Protein AF-A0A401Q5T5-F1 (afdb_monomer)

Radius of gyration: 37.51 Å; Cα contacts (8 Å, |Δi|>4): 218; chains: 1; bounding box: 70×113×94 Å

Secondary structure (DSSP, 8-state):
----------------------------HHHHHHHHHHHHHHHHGGGG--PPPPP--SBTTBTT---EEEEEEEEEEE--TTS--EEEEEEEEEEE--EEEPPPPSS--S---EEEEEEEEEEEEEEEEEEE-TT-SS-SEEEEEEEEEEEEEEEETT---HHHHHHHHHHHHTSS----------------------------

Mean predicted aligned error: 19.35 Å

Organism: Scyliorhinus torazame (NCBI:txid75743)

Nearest PDB structures (foldseek):
  5hk5-assembly1_F-2  TM=7.923E-01  e=7.845E-09  Mus musculus
  5hk5-assembly2_E  TM=7.854E-01  e=1.425E-08  Mus musculus
  4jph-assembly2_D  TM=9.148E-01  e=1.931E-07  Mus musculus
  4jph-assembly2_C  TM=9.234E-01  e=2.533E-07  Mus musculus
  5hk5-assembly4_H  TM=7.839E-01  e=3.587E-08  Mus musculus

Foldseek 3Di:
DDDDDDDDDDDDDDDDDDDPPPPPDPDPPVNVVVVVVVVVCVVVVVVPPPDPDPPCQADPVGRPHGKDKWWAWDWDWADDPQWDIDIDIATDIDIDDDWDWDDADPVGPDDTDTFDWDWAQPDKDWDWDKTARCPDPVDRIDIDIDIGRDTIDTDTPPPDPVPVVVVVVVVVVVVPDDDDDDDDDDDDDDDDDDDDDDDDDDDD

Sequence (204 aa):
MGCRGRNSLTQRPLTKRQSSTFLRQPRTMVEQLTMMCWSLLGILLPALVVAAPPPINKLALFPDKSAWCEAKNITQIVGHTGCESKSIQNRACLGQCFSYSVPNTFPQSTESLVHCDSCMPAQSMWEIVMLECPGNEKMPRVDKLVEKIVHCSCQACGKEHRQDSQLFNVIVNEEEASAPELVGSPQIVHHDEQVALKHGREEE

Solvent-accessible surface area (backbone atoms only — not comparable to full-atom values): 13669 Å² total; per-residue (Å²): 135,89,79,82,89,83,87,78,89,80,90,82,78,95,76,78,92,73,89,76,81,74,77,83,71,82,78,52,73,64,59,55,51,51,53,51,50,53,50,52,51,66,63,57,59,68,72,76,68,78,68,76,79,74,82,83,39,52,46,92,92,41,73,91,47,71,43,49,39,39,58,41,82,40,80,44,79,50,74,52,92,71,33,54,64,47,80,44,84,41,38,45,56,49,59,48,45,60,64,53,72,55,84,82,58,86,81,69,87,67,80,83,50,72,49,49,31,36,41,35,74,70,37,71,46,80,43,80,47,78,29,49,10,93,82,31,92,90,53,46,58,50,78,39,82,40,84,35,47,72,38,30,32,63,38,60,62,90,70,71,81,56,76,62,56,54,55,49,58,54,60,66,56,68,79,72,79,76,85,88,84,85,88,82,88,81,86,86,79,87,80,85,87,80,86,82,89,85,79,85,90,88,86,138

pLDDT: mean 70.5, std 24.33, range [27.2, 98.44]

Structure (mmCIF, N/CA/C/O backbone):
data_AF-A0A401Q5T5-F1
#
_entry.id   AF-A0A401Q5T5-F1
#
loop_
_atom_site.group_PDB
_atom_site.id
_atom_site.type_symbol
_atom_site.label_atom_id
_atom_site.label_alt_id
_atom_site.label_comp_id
_atom_site.label_asym_id
_atom_site.label_entity_id
_atom_site.label_seq_id
_atom_site.pdbx_PDB_ins_code
_atom_site.Cartn_x
_atom_site.Cartn_y
_atom_site.Cartn_z
_atom_site.occupancy
_atom_site.B_iso_or_equiv
_atom_site.auth_seq_id
_atom_site.auth_comp_id
_atom_site.auth_asym_id
_atom_site.auth_atom_id
_atom_site.pdbx_PDB_model_num
ATOM 1 N N . MET A 1 1 ? 54.243 43.113 -56.007 1.00 37.50 1 MET A N 1
ATOM 2 C CA . MET A 1 1 ? 54.653 44.486 -56.371 1.00 37.50 1 MET A CA 1
ATOM 3 C C . MET A 1 1 ? 53.409 45.315 -56.643 1.00 37.50 1 MET A C 1
ATOM 5 O O . MET A 1 1 ? 52.686 44.966 -57.557 1.00 37.50 1 MET A O 1
ATOM 9 N N . GLY A 1 2 ? 53.209 46.369 -55.839 1.00 40.12 2 GLY A N 1
ATOM 10 C CA . GLY A 1 2 ? 52.352 47.539 -56.101 1.00 40.12 2 GLY A CA 1
ATOM 11 C C . GLY A 1 2 ? 50.828 47.331 -56.075 1.00 40.12 2 GLY A C 1
ATOM 12 O O . GLY A 1 2 ? 50.334 46.339 -56.575 1.00 40.12 2 GLY A O 1
ATOM 13 N N . CYS A 1 3 ? 49.999 48.237 -55.557 1.00 34.22 3 CYS A N 1
ATOM 14 C CA . CYS A 1 3 ? 50.226 49.523 -54.895 1.00 34.22 3 CYS A CA 1
ATOM 15 C C . CYS A 1 3 ? 48.877 50.034 -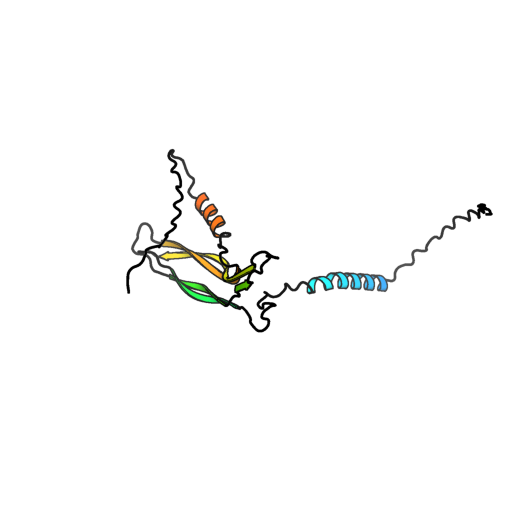54.335 1.00 34.22 3 CYS A C 1
ATOM 17 O O . CYS A 1 3 ? 47.873 49.891 -55.016 1.00 34.22 3 CYS A O 1
ATOM 19 N N . ARG A 1 4 ? 48.928 50.692 -53.159 1.00 38.44 4 ARG A N 1
ATOM 20 C CA . ARG A 1 4 ? 48.107 51.831 -52.648 1.00 38.44 4 ARG A CA 1
ATOM 21 C C . ARG A 1 4 ? 46.570 51.754 -52.804 1.00 38.44 4 ARG A C 1
ATOM 23 O O . ARG A 1 4 ? 46.055 51.683 -53.901 1.00 38.44 4 ARG A O 1
ATOM 30 N N . GLY A 1 5 ? 45.744 51.873 -51.765 1.00 37.84 5 GLY A N 1
ATOM 31 C CA . GLY A 1 5 ? 45.813 52.794 -50.629 1.00 37.84 5 GLY A CA 1
ATOM 32 C C . GLY A 1 5 ? 45.013 54.074 -50.913 1.00 37.84 5 GLY A C 1
ATOM 33 O O . GLY A 1 5 ? 45.462 54.877 -51.725 1.00 37.84 5 GLY A O 1
ATOM 34 N N . ARG A 1 6 ? 43.878 54.283 -50.219 1.00 43.69 6 ARG A N 1
ATOM 35 C CA . ARG A 1 6 ? 43.383 55.596 -49.741 1.00 43.69 6 ARG A CA 1
ATOM 36 C C . ARG A 1 6 ? 42.089 55.457 -48.931 1.00 43.69 6 ARG A C 1
ATOM 38 O O . A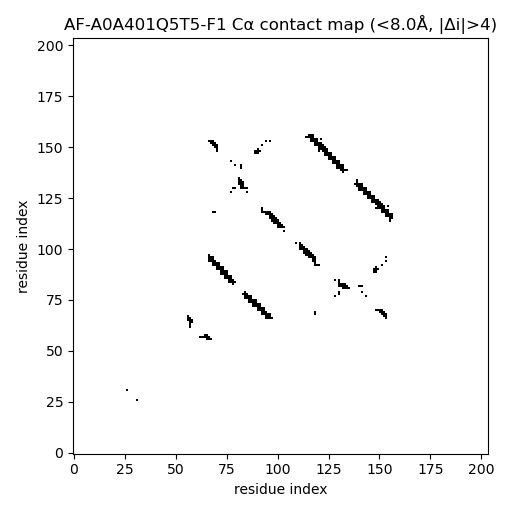RG A 1 6 ? 41.031 55.177 -49.477 1.00 43.69 6 ARG A O 1
ATOM 45 N N . ASN A 1 7 ? 42.203 55.753 -47.638 1.00 40.06 7 ASN A N 1
ATOM 46 C CA . ASN A 1 7 ? 41.111 56.283 -46.828 1.00 40.06 7 ASN A CA 1
ATOM 47 C C . ASN A 1 7 ? 40.905 57.760 -47.186 1.00 40.06 7 ASN A C 1
ATOM 49 O O . ASN A 1 7 ? 41.883 58.497 -47.325 1.00 40.06 7 ASN A O 1
ATOM 53 N N . SER A 1 8 ? 39.654 58.210 -47.263 1.00 39.44 8 SER A N 1
ATOM 54 C CA . SER A 1 8 ? 39.306 59.613 -47.042 1.00 39.44 8 SER A CA 1
ATOM 55 C C . SER A 1 8 ? 37.837 59.745 -46.650 1.00 39.44 8 SER A C 1
ATOM 57 O O . SER A 1 8 ? 36.941 59.268 -47.341 1.00 39.44 8 SER A O 1
ATOM 59 N N . LEU A 1 9 ? 37.657 60.389 -45.498 1.00 46.62 9 LEU A N 1
ATOM 60 C CA . LEU A 1 9 ? 36.431 60.926 -44.928 1.00 46.62 9 LEU A CA 1
ATOM 61 C C . LEU A 1 9 ? 35.529 61.600 -45.969 1.00 46.62 9 LEU A C 1
ATOM 63 O O . LEU A 1 9 ? 35.977 62.413 -46.774 1.00 46.62 9 LEU A O 1
ATOM 67 N N . THR A 1 10 ? 34.222 61.417 -45.817 1.00 40.41 10 THR A N 1
ATOM 68 C CA . THR A 1 10 ? 33.264 62.449 -46.224 1.00 40.41 10 THR A CA 1
ATOM 69 C C . THR A 1 10 ? 32.121 62.503 -45.216 1.00 40.41 10 THR A C 1
ATOM 71 O O . THR A 1 10 ? 31.282 61.611 -45.140 1.00 40.41 10 THR A O 1
ATOM 74 N N . GLN A 1 11 ? 32.136 63.556 -44.399 1.00 46.66 11 GLN A N 1
ATOM 75 C CA . GLN A 1 11 ? 31.044 63.956 -43.514 1.00 46.66 11 GLN A CA 1
ATOM 76 C C . GLN A 1 11 ? 29.805 64.339 -44.329 1.00 46.66 11 GLN A C 1
ATOM 78 O O . GLN A 1 11 ? 29.921 65.003 -45.360 1.00 46.66 11 GLN A O 1
ATOM 83 N N . ARG A 1 12 ? 28.618 64.013 -43.810 1.00 42.47 12 ARG A N 1
ATOM 84 C CA . ARG A 1 12 ? 27.353 64.682 -44.147 1.00 42.47 12 ARG A CA 1
ATOM 85 C C . ARG A 1 12 ? 26.485 64.858 -42.890 1.00 42.47 12 ARG A C 1
ATOM 87 O O . ARG A 1 12 ? 26.712 64.165 -41.902 1.00 42.47 12 ARG A O 1
ATOM 94 N N . PRO A 1 13 ? 25.593 65.862 -42.888 1.00 42.47 13 PRO A N 1
ATOM 95 C CA . PRO A 1 13 ? 25.468 66.805 -41.779 1.00 42.47 13 PRO A CA 1
ATOM 96 C C . PRO A 1 13 ? 24.320 66.501 -40.809 1.00 42.47 13 PRO A C 1
ATOM 98 O O . PRO A 1 13 ? 23.352 65.820 -41.146 1.00 42.47 13 PRO A O 1
ATOM 101 N N . LEU A 1 14 ? 24.412 67.110 -39.619 1.00 50.06 14 LEU A N 1
ATOM 102 C CA . LEU A 1 14 ? 23.307 67.272 -38.675 1.00 50.06 14 LEU A CA 1
ATOM 103 C C . LEU A 1 14 ? 22.095 67.896 -39.379 1.00 50.06 14 LEU A C 1
ATOM 105 O O . LEU A 1 14 ? 22.155 69.037 -39.839 1.00 50.06 14 LEU A O 1
ATOM 109 N N . THR A 1 15 ? 20.969 67.185 -39.381 1.00 43.72 15 THR A N 1
ATOM 110 C CA . THR A 1 15 ? 19.665 67.748 -39.736 1.00 43.72 15 THR A CA 1
ATOM 111 C C . THR A 1 15 ? 18.693 67.616 -38.565 1.00 43.72 15 THR A C 1
ATOM 113 O O . THR A 1 15 ? 18.367 66.536 -38.090 1.00 43.72 15 THR A O 1
ATOM 116 N N . LYS A 1 16 ? 18.330 68.802 -38.064 1.00 41.53 16 LYS A N 1
ATOM 117 C CA . LYS A 1 16 ? 17.125 69.213 -37.332 1.00 41.53 16 LYS A CA 1
ATOM 118 C C . LYS A 1 16 ? 16.303 68.141 -36.599 1.00 41.53 16 LYS A C 1
ATOM 120 O O . LYS A 1 16 ? 15.527 67.392 -37.177 1.00 41.53 16 LYS A O 1
ATOM 125 N N . ARG A 1 17 ? 16.337 68.287 -35.272 1.00 48.81 17 ARG A N 1
ATOM 126 C CA . ARG A 1 17 ? 15.268 68.000 -34.304 1.00 48.81 17 ARG A CA 1
ATOM 127 C C . ARG A 1 17 ? 13.892 68.370 -34.884 1.00 48.81 17 ARG A C 1
ATOM 129 O O . ARG A 1 17 ? 13.582 69.553 -35.012 1.00 48.81 17 ARG A O 1
ATOM 136 N N . GLN A 1 18 ? 13.077 67.371 -35.207 1.00 42.34 18 GLN A N 1
ATOM 137 C CA . GLN A 1 18 ? 11.661 67.550 -35.509 1.00 42.34 18 GLN A CA 1
ATOM 138 C C . GLN A 1 18 ? 1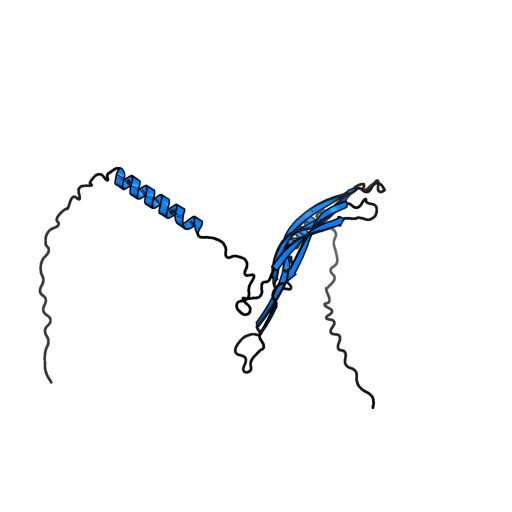0.865 66.881 -34.386 1.00 42.34 18 GLN A C 1
ATOM 140 O O . GLN A 1 18 ? 10.819 65.658 -34.277 1.00 42.34 18 GLN A O 1
ATOM 145 N N . SER A 1 19 ? 10.308 67.706 -33.495 1.00 47.66 19 SER A N 1
ATOM 146 C CA . SER A 1 19 ? 9.307 67.280 -32.517 1.00 47.66 19 SER A CA 1
ATOM 147 C C . SER A 1 19 ? 8.102 66.731 -33.270 1.00 47.66 19 SER A C 1
ATOM 149 O O . SER A 1 19 ? 7.306 67.499 -33.803 1.00 47.66 19 SER A O 1
ATOM 151 N N . SER A 1 20 ? 7.970 65.408 -33.309 1.00 41.38 20 SER A N 1
ATOM 152 C CA . SER A 1 20 ? 6.695 64.764 -33.594 1.00 41.38 20 SER A CA 1
ATOM 153 C C . SER A 1 20 ? 5.944 64.648 -32.273 1.00 41.38 20 SER A C 1
ATOM 155 O O . SER A 1 20 ? 6.172 63.740 -31.473 1.00 41.38 20 SER A O 1
ATOM 157 N N . THR A 1 21 ? 5.092 65.631 -32.000 1.00 46.56 21 THR A N 1
ATOM 158 C CA . THR A 1 21 ? 3.991 65.500 -31.049 1.00 46.56 21 THR A CA 1
ATOM 159 C C . THR A 1 21 ? 3.065 64.411 -31.583 1.00 46.56 21 THR A C 1
ATOM 161 O O . THR A 1 21 ? 2.186 64.661 -32.402 1.00 46.56 21 THR A O 1
ATOM 164 N N . PHE A 1 22 ? 3.310 63.176 -31.147 1.00 48.03 22 PHE A N 1
ATOM 165 C CA . PHE A 1 22 ? 2.453 62.033 -31.423 1.00 48.03 22 PHE A CA 1
ATOM 166 C C . PHE A 1 22 ? 1.110 62.285 -30.727 1.00 48.03 22 PHE A C 1
ATOM 168 O O . PHE A 1 22 ? 0.998 62.187 -29.503 1.00 48.03 22 PHE A O 1
ATOM 175 N N . LEU A 1 23 ? 0.109 62.699 -31.504 1.00 46.56 23 LEU A N 1
ATOM 176 C CA . LEU A 1 23 ? -1.265 62.840 -31.042 1.00 46.56 23 LEU A CA 1
ATOM 177 C C . LEU A 1 23 ? -1.708 61.493 -30.463 1.00 46.56 23 LEU A C 1
ATOM 179 O O . LEU A 1 23 ? -1.780 60.484 -31.162 1.00 46.56 23 LEU A O 1
ATOM 183 N N . ARG A 1 24 ? -1.966 61.475 -29.155 1.00 50.19 24 ARG A N 1
ATOM 184 C CA . ARG A 1 24 ? -2.477 60.314 -28.431 1.00 50.19 24 ARG A CA 1
ATOM 185 C C . ARG A 1 24 ? -3.926 60.098 -28.864 1.00 50.19 24 ARG A C 1
ATOM 187 O O . ARG A 1 24 ? -4.843 60.695 -28.311 1.00 50.19 24 ARG A O 1
ATOM 194 N N . GLN A 1 25 ? -4.110 59.296 -29.904 1.00 55.53 25 GLN A N 1
ATOM 195 C CA . GLN A 1 25 ? -5.421 58.913 -30.413 1.00 55.53 25 GLN A CA 1
ATOM 196 C C . GLN A 1 25 ? -6.172 58.118 -29.324 1.00 55.53 25 GLN A C 1
ATOM 198 O O . GLN A 1 25 ? -5.565 57.243 -28.693 1.00 55.53 25 GLN A O 1
ATOM 203 N N . PRO A 1 26 ? -7.452 58.422 -29.031 1.00 50.16 26 PRO A N 1
ATOM 204 C CA . PRO A 1 26 ? -8.204 57.691 -28.021 1.00 50.16 26 PRO A CA 1
ATOM 205 C C . PRO A 1 26 ? -8.437 56.266 -28.527 1.00 50.16 26 PRO A C 1
ATOM 207 O O . PRO A 1 26 ? -9.126 56.064 -29.525 1.00 50.16 26 PRO A O 1
ATOM 210 N N . ARG A 1 27 ? -7.833 55.276 -27.856 1.00 57.66 27 ARG A N 1
ATOM 211 C CA . ARG A 1 27 ? -8.116 53.855 -28.107 1.00 57.66 27 ARG A CA 1
ATOM 212 C C . ARG A 1 27 ? -9.622 53.646 -28.000 1.00 57.66 27 ARG A C 1
ATOM 214 O O . ARG A 1 27 ? -10.218 53.996 -26.981 1.00 57.66 27 ARG A O 1
ATOM 221 N N . THR A 1 28 ? -10.233 53.112 -29.052 1.00 64.19 28 THR A N 1
ATOM 222 C CA . THR A 1 28 ? -11.671 52.830 -29.046 1.00 64.19 28 THR A CA 1
ATOM 223 C C . THR A 1 28 ? -11.965 51.762 -27.988 1.00 64.19 28 THR A C 1
ATOM 225 O O . THR A 1 28 ? -11.154 50.868 -27.742 1.00 64.19 28 THR A O 1
ATOM 228 N N . MET A 1 29 ? -13.120 51.853 -27.324 1.00 60.47 29 MET A N 1
ATOM 229 C CA . MET A 1 29 ? -13.523 50.919 -26.259 1.00 60.47 29 MET A CA 1
ATOM 230 C C . MET A 1 29 ? -13.514 49.448 -26.728 1.00 60.47 29 MET A C 1
ATOM 232 O O . MET A 1 29 ? -13.275 48.544 -25.932 1.00 60.47 29 MET A O 1
ATOM 236 N N . VAL A 1 30 ? -13.696 49.224 -28.034 1.00 64.44 30 VAL A N 1
ATOM 237 C CA . VAL A 1 30 ? -13.625 47.913 -28.692 1.00 64.44 30 VAL A CA 1
ATOM 238 C C . VAL A 1 30 ? -12.204 47.342 -28.665 1.00 64.44 30 VAL A C 1
ATOM 240 O O . VAL A 1 30 ? -12.036 46.185 -28.291 1.00 64.44 30 VAL A O 1
ATOM 243 N N . GLU A 1 31 ? -11.175 48.144 -28.964 1.00 63.47 31 GLU A N 1
ATOM 244 C CA . GLU A 1 31 ? -9.775 47.691 -28.910 1.00 63.47 31 GLU A CA 1
ATOM 245 C C . GLU A 1 31 ? -9.357 47.303 -27.485 1.00 63.47 31 GLU A C 1
ATOM 247 O O . GLU A 1 31 ? -8.708 46.276 -27.280 1.00 63.47 31 GLU A O 1
ATOM 252 N N . GLN A 1 32 ? -9.790 48.072 -26.481 1.00 60.78 32 GLN A N 1
ATOM 253 C CA . GLN A 1 32 ? -9.547 47.765 -25.066 1.00 60.78 32 GLN A CA 1
ATOM 254 C C . GLN A 1 32 ? -10.201 46.437 -24.656 1.00 60.78 32 GLN A C 1
ATOM 256 O O . GLN A 1 32 ? -9.552 45.602 -24.026 1.00 60.78 32 GLN A O 1
ATOM 261 N N . LEU A 1 33 ? -11.452 46.204 -25.068 1.00 64.38 33 LEU A N 1
ATOM 262 C CA . LEU A 1 33 ? -12.173 44.968 -24.762 1.00 64.38 33 LEU A CA 1
ATOM 263 C C . LEU A 1 33 ? -11.537 43.754 -25.457 1.00 64.38 33 LEU A C 1
ATOM 265 O O . LEU A 1 33 ? -11.399 42.699 -24.840 1.00 64.38 33 LEU A O 1
ATOM 269 N N . THR A 1 34 ? -11.074 43.908 -26.704 1.00 68.62 34 THR A N 1
ATOM 270 C CA . THR A 1 34 ? -10.343 42.847 -27.415 1.00 68.62 34 THR A CA 1
ATOM 271 C C . THR A 1 34 ? -8.998 42.537 -26.764 1.00 68.62 34 THR A C 1
ATOM 273 O O . THR A 1 34 ? -8.679 41.367 -26.571 1.00 68.62 34 THR A O 1
ATOM 276 N N . MET A 1 35 ? -8.242 43.551 -26.330 1.00 65.19 35 MET A N 1
ATOM 277 C CA . MET A 1 35 ? -6.968 43.350 -25.633 1.00 65.19 35 MET A CA 1
ATOM 278 C C . MET A 1 35 ? -7.165 42.685 -24.264 1.00 65.19 35 MET A C 1
ATOM 280 O O . MET A 1 35 ? -6.404 41.785 -23.907 1.00 65.19 35 MET A O 1
ATOM 284 N N . MET A 1 36 ? -8.205 43.067 -23.514 1.00 67.19 36 MET A N 1
ATOM 285 C CA . MET A 1 36 ? -8.555 42.417 -22.245 1.00 67.19 36 MET A CA 1
ATOM 286 C C . MET A 1 36 ? -8.991 40.963 -22.447 1.00 67.19 36 MET A C 1
ATOM 288 O O . MET A 1 36 ? -8.561 40.092 -21.698 1.00 67.19 36 MET A O 1
ATOM 292 N N . CYS A 1 37 ? -9.790 40.678 -23.478 1.00 67.94 37 CYS A N 1
ATOM 293 C CA . CYS A 1 37 ? -10.253 39.325 -23.776 1.00 67.94 37 CYS A CA 1
ATOM 294 C C . CYS A 1 37 ? -9.097 38.410 -24.216 1.00 67.94 37 CYS A C 1
ATOM 296 O O . CYS A 1 37 ? -9.006 37.287 -23.737 1.00 67.94 37 CYS A O 1
ATOM 298 N N . TRP A 1 38 ? -8.155 38.907 -25.028 1.00 68.19 38 TRP A N 1
ATOM 299 C CA . TRP A 1 38 ? -6.943 38.168 -25.415 1.00 68.19 38 TRP A CA 1
ATOM 300 C C . TRP A 1 38 ? -5.994 37.929 -24.237 1.00 68.19 38 TRP A C 1
ATOM 302 O O . TRP A 1 38 ? -5.378 36.870 -24.149 1.00 68.19 38 TRP A O 1
ATOM 312 N N . SER A 1 39 ? -5.915 38.879 -23.303 1.00 67.00 39 SER A N 1
ATOM 313 C CA . SER A 1 39 ? -5.135 38.719 -22.070 1.00 67.00 39 SER A CA 1
ATOM 314 C C . SER A 1 39 ? -5.769 37.678 -21.141 1.00 67.00 39 SER A C 1
ATOM 316 O O . SER A 1 39 ? -5.073 36.816 -20.617 1.00 67.00 39 SER A O 1
ATOM 318 N N . LEU A 1 40 ? -7.098 37.702 -20.984 1.00 62.97 40 LEU A N 1
ATOM 319 C CA . LEU A 1 40 ? -7.837 36.710 -20.198 1.00 62.97 40 LEU A CA 1
ATOM 320 C C . LEU A 1 40 ? -7.755 35.312 -20.829 1.00 62.97 40 LEU A C 1
ATOM 322 O O . LEU A 1 40 ? -7.497 34.351 -20.112 1.00 62.97 40 LEU A O 1
ATOM 326 N N . LEU A 1 41 ? -7.885 35.190 -22.157 1.00 62.25 41 LEU A N 1
ATOM 327 C CA . LEU A 1 41 ? -7.723 33.915 -22.868 1.00 62.25 41 LEU A CA 1
ATOM 328 C C . LEU A 1 41 ? -6.283 33.389 -22.775 1.00 62.25 41 LEU A C 1
ATOM 330 O O . LEU A 1 41 ? -6.087 32.196 -22.568 1.00 62.25 41 LEU A O 1
ATOM 334 N N . GLY A 1 42 ? -5.283 34.271 -22.883 1.00 63.50 42 GLY A N 1
ATOM 335 C CA . GLY A 1 42 ? -3.860 33.927 -22.789 1.00 63.50 42 GLY A CA 1
ATOM 336 C C . GLY A 1 42 ? -3.400 33.507 -21.390 1.00 63.50 42 GLY A C 1
ATOM 337 O O . GLY A 1 42 ? -2.409 32.790 -21.275 1.00 63.50 42 GLY A O 1
ATOM 338 N N . ILE A 1 43 ? -4.126 33.903 -20.338 1.00 61.72 43 ILE A N 1
ATOM 339 C CA . ILE A 1 43 ? -3.860 33.510 -18.944 1.00 61.72 43 ILE A CA 1
ATOM 340 C C . ILE A 1 43 ? -4.693 32.281 -18.530 1.00 61.72 43 ILE A C 1
ATOM 342 O O . ILE A 1 43 ? -4.224 31.490 -17.714 1.00 61.72 43 ILE A O 1
ATOM 346 N N . LEU A 1 44 ? -5.887 32.062 -19.104 1.00 58.50 44 LEU A N 1
ATOM 347 C CA . LEU A 1 44 ? -6.712 30.879 -18.800 1.00 58.50 44 LEU A CA 1
ATOM 348 C C . LEU A 1 44 ? -6.281 29.611 -19.562 1.00 58.50 44 LEU A C 1
ATOM 350 O O . LEU A 1 44 ? -6.418 28.512 -19.027 1.00 58.50 44 LEU A O 1
ATOM 354 N N . LEU A 1 45 ? -5.763 29.735 -20.792 1.00 59.03 45 LEU A N 1
ATOM 355 C CA . LEU A 1 45 ? -5.360 28.580 -21.613 1.00 59.03 45 LEU A CA 1
ATOM 356 C C . LEU A 1 45 ? -4.201 27.735 -21.040 1.00 59.03 45 LEU A C 1
ATOM 358 O O . LEU A 1 45 ? -4.274 26.510 -21.150 1.00 59.03 45 LEU A O 1
ATOM 362 N N . PRO A 1 46 ? -3.135 28.306 -20.439 1.00 59.22 46 PRO A N 1
ATOM 363 C CA . PRO A 1 46 ? -1.979 27.516 -20.009 1.00 59.22 46 PRO A CA 1
ATOM 364 C C . PRO A 1 46 ? -2.265 26.598 -18.813 1.00 59.22 46 PRO A C 1
ATOM 366 O O . PRO A 1 46 ? -1.554 25.617 -18.616 1.00 59.22 46 PRO A O 1
ATOM 369 N N . ALA A 1 47 ? -3.299 26.889 -18.016 1.00 58.25 47 ALA A N 1
ATOM 370 C CA . ALA A 1 47 ? -3.602 26.138 -16.796 1.00 58.25 47 ALA A CA 1
ATOM 371 C C . ALA A 1 47 ? -4.242 24.761 -17.060 1.00 58.25 47 ALA A C 1
ATOM 373 O O . ALA A 1 47 ? -4.198 23.890 -16.196 1.00 58.25 47 ALA A O 1
ATOM 374 N N . LEU A 1 48 ? -4.807 24.536 -18.251 1.00 58.47 48 LEU A N 1
ATOM 375 C CA . LEU A 1 48 ? -5.493 23.285 -18.602 1.00 58.47 48 LEU A CA 1
ATOM 376 C C . LEU A 1 48 ? -4.561 22.176 -19.119 1.00 58.47 48 LEU A C 1
ATOM 378 O O . LEU A 1 48 ? -5.012 21.046 -19.286 1.00 58.47 48 LEU A O 1
ATOM 382 N N . VAL A 1 49 ? -3.281 22.467 -19.377 1.00 61.81 49 VAL A N 1
ATOM 383 C CA . VAL A 1 49 ? -2.383 21.535 -20.095 1.00 61.81 49 VAL A CA 1
ATOM 384 C C . VAL A 1 49 ? -1.430 20.766 -19.168 1.00 61.81 49 VAL A C 1
ATOM 386 O O . VAL A 1 49 ? -0.765 19.833 -19.609 1.00 61.81 49 VAL A O 1
ATOM 389 N N . VAL A 1 50 ? -1.389 21.061 -17.865 1.00 63.81 50 VAL A N 1
ATOM 390 C CA . VAL A 1 50 ? -0.569 20.285 -16.913 1.00 63.81 50 VAL A CA 1
ATOM 391 C C . VAL A 1 50 ? -1.361 19.073 -16.412 1.00 63.81 50 VAL A C 1
ATOM 393 O O . VAL A 1 50 ? -1.743 18.982 -15.249 1.00 63.81 50 VAL A O 1
ATOM 396 N N . ALA A 1 51 ? -1.638 18.127 -17.310 1.00 62.34 51 ALA A N 1
ATOM 397 C CA . ALA A 1 51 ? -2.020 16.780 -16.907 1.00 62.34 51 ALA A CA 1
ATOM 398 C C . ALA A 1 51 ? -0.744 16.046 -16.473 1.00 62.34 51 ALA A C 1
ATOM 400 O O . ALA A 1 51 ? 0.182 15.884 -17.270 1.00 62.34 51 ALA A O 1
ATOM 401 N N . ALA A 1 52 ? -0.665 15.643 -15.202 1.00 61.56 52 ALA A N 1
ATOM 402 C CA . ALA A 1 52 ? 0.438 14.823 -14.713 1.00 61.56 52 ALA A CA 1
ATOM 403 C C . ALA A 1 52 ? 0.562 13.552 -15.581 1.00 61.56 52 ALA A C 1
ATOM 405 O O . ALA A 1 52 ? -0.467 12.966 -15.937 1.00 61.56 52 ALA A O 1
ATOM 406 N N . PRO A 1 53 ? 1.784 13.126 -15.953 1.00 58.97 53 PRO A N 1
ATOM 407 C CA . PRO A 1 53 ? 1.960 11.931 -16.764 1.00 58.97 53 PRO A CA 1
ATOM 408 C C . PRO A 1 53 ? 1.347 10.724 -16.035 1.00 58.97 53 PRO A C 1
ATOM 410 O O . PRO A 1 53 ? 1.559 10.574 -14.828 1.00 58.97 53 PRO A O 1
ATOM 413 N N . PRO A 1 54 ? 0.571 9.873 -16.732 1.00 59.16 54 PRO A N 1
ATOM 414 C CA . PRO A 1 54 ? 0.000 8.682 -16.123 1.00 59.16 54 PRO A CA 1
ATOM 415 C C . PRO A 1 54 ? 1.125 7.783 -15.585 1.00 59.16 54 PRO A C 1
ATOM 417 O O . PRO A 1 54 ? 2.213 7.757 -16.171 1.00 59.16 54 PRO A O 1
ATOM 420 N N . PRO A 1 55 ? 0.888 7.036 -14.492 1.00 58.91 55 PRO A N 1
ATOM 421 C CA . PRO A 1 55 ? 1.882 6.115 -13.951 1.00 58.91 55 PRO A CA 1
ATOM 422 C C . PRO A 1 55 ? 2.364 5.163 -15.055 1.00 58.91 55 PRO A C 1
ATOM 424 O O . PRO A 1 55 ? 1.557 4.574 -15.781 1.00 58.91 55 PRO A O 1
ATOM 427 N N . ILE A 1 56 ? 3.688 5.067 -15.225 1.00 63.69 56 ILE A N 1
ATOM 428 C CA . ILE A 1 56 ? 4.321 4.267 -16.281 1.00 63.69 56 ILE A CA 1
ATOM 429 C C . ILE A 1 56 ? 4.104 2.788 -15.960 1.00 63.69 56 ILE A C 1
ATOM 431 O O . ILE A 1 56 ? 4.895 2.144 -15.284 1.00 63.69 56 ILE A O 1
ATOM 435 N N . ASN A 1 57 ? 3.007 2.244 -16.474 1.00 68.62 57 ASN A N 1
ATOM 436 C CA . ASN A 1 57 ? 2.640 0.842 -16.302 1.00 68.62 57 ASN A CA 1
ATOM 437 C C . ASN A 1 57 ? 3.203 -0.049 -17.418 1.00 68.62 57 ASN A C 1
ATOM 439 O O . ASN A 1 57 ? 2.797 -1.200 -17.525 1.00 68.62 57 ASN A O 1
ATOM 443 N N . LYS A 1 58 ? 4.098 0.459 -18.275 1.00 76.75 58 LYS A N 1
ATOM 444 C CA . LYS A 1 58 ? 4.673 -0.266 -19.418 1.00 76.75 58 LYS A CA 1
ATOM 445 C C . LYS A 1 58 ? 6.168 -0.002 -19.535 1.00 76.75 58 LYS A C 1
ATOM 447 O O . LYS A 1 58 ? 6.598 1.144 -19.444 1.00 76.75 58 LYS A O 1
ATOM 452 N N . LEU A 1 59 ? 6.947 -1.046 -19.799 1.00 77.38 59 LEU A N 1
ATOM 453 C CA . LEU A 1 59 ? 8.375 -0.914 -20.091 1.00 77.38 59 LEU A CA 1
ATOM 454 C C . LEU A 1 59 ? 8.591 -0.642 -21.575 1.00 77.38 59 LEU A C 1
ATOM 456 O O . LEU A 1 59 ? 7.962 -1.273 -22.420 1.00 77.38 59 LEU A O 1
ATOM 460 N N . ALA A 1 60 ? 9.560 0.219 -21.890 1.00 75.81 60 ALA A N 1
ATOM 461 C CA . ALA A 1 60 ? 10.003 0.436 -23.267 1.00 75.81 60 ALA A CA 1
ATOM 462 C C . ALA A 1 60 ? 10.504 -0.863 -23.925 1.00 75.81 60 ALA A C 1
ATOM 464 O O . ALA A 1 60 ? 10.286 -1.069 -25.115 1.00 75.81 60 ALA A O 1
ATOM 465 N N . LEU A 1 61 ? 11.123 -1.759 -23.142 1.00 76.25 61 LEU A N 1
ATOM 466 C CA . LEU A 1 61 ? 11.578 -3.068 -23.622 1.00 76.25 61 LEU A CA 1
ATOM 467 C C . LEU A 1 61 ? 10.426 -4.055 -23.874 1.00 76.25 61 LEU A C 1
ATOM 469 O O . LEU A 1 61 ? 10.585 -4.975 -24.668 1.00 76.25 61 LEU A O 1
ATOM 473 N N . PHE A 1 62 ? 9.277 -3.877 -23.215 1.00 75.81 62 PHE A N 1
ATOM 474 C CA . PHE A 1 62 ? 8.134 -4.788 -23.306 1.00 75.81 62 PHE A CA 1
ATOM 475 C C . PHE A 1 62 ? 6.814 -4.001 -23.328 1.00 75.81 62 PHE A C 1
ATOM 477 O O . PHE A 1 62 ? 6.072 -4.010 -22.342 1.00 75.81 62 PHE A O 1
ATOM 484 N N . PRO A 1 63 ? 6.492 -3.324 -24.445 1.00 79.44 63 PRO A N 1
ATOM 485 C CA . PRO A 1 63 ? 5.308 -2.461 -24.548 1.00 79.44 63 PRO A CA 1
ATOM 486 C C . PRO A 1 63 ? 3.973 -3.229 -24.476 1.00 79.44 63 PRO A C 1
ATOM 488 O 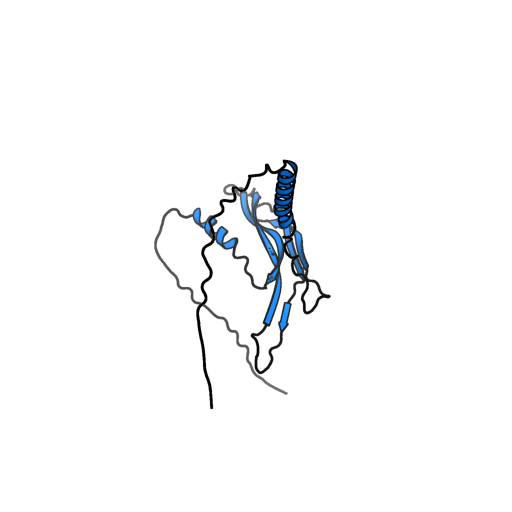O . PRO A 1 63 ? 2.922 -2.641 -24.180 1.00 79.44 63 PRO A O 1
ATOM 491 N N . ASP A 1 64 ? 4.019 -4.541 -24.719 1.00 80.94 64 ASP A N 1
ATOM 492 C CA . ASP A 1 64 ? 2.865 -5.448 -24.704 1.00 80.94 64 ASP A CA 1
ATOM 493 C C . ASP A 1 64 ? 2.539 -5.985 -23.308 1.00 80.94 64 ASP A C 1
ATOM 495 O O . ASP A 1 64 ? 1.489 -6.593 -23.098 1.00 80.94 64 ASP A O 1
ATOM 499 N N . LYS A 1 65 ? 3.441 -5.789 -22.342 1.00 83.00 65 LYS A N 1
ATOM 500 C CA . LYS A 1 65 ? 3.227 -6.180 -20.951 1.00 83.00 65 LYS A CA 1
ATOM 501 C C . LYS A 1 65 ? 2.910 -4.940 -20.134 1.00 83.00 65 LYS A C 1
ATOM 503 O O . LYS A 1 65 ? 3.507 -3.884 -20.334 1.00 83.00 65 LYS A O 1
ATOM 508 N N . SER A 1 66 ? 1.965 -5.076 -19.211 1.00 89.12 66 SER A N 1
ATOM 509 C CA . SER A 1 66 ? 1.600 -4.010 -18.286 1.00 89.12 66 SER A CA 1
ATOM 510 C C . SER A 1 66 ? 1.725 -4.465 -16.843 1.00 89.12 66 SER A C 1
ATOM 512 O O . SER A 1 66 ? 1.231 -5.538 -16.495 1.00 89.12 66 SER A O 1
ATOM 514 N N . ALA A 1 67 ? 2.332 -3.623 -16.014 1.00 93.12 67 ALA A N 1
ATOM 515 C CA . ALA A 1 67 ? 2.280 -3.759 -14.569 1.00 93.12 67 ALA A CA 1
ATOM 516 C C . ALA A 1 67 ? 0.961 -3.204 -14.032 1.00 93.12 67 ALA A C 1
ATOM 518 O O . ALA A 1 67 ? 0.362 -2.294 -14.611 1.00 93.12 67 ALA A O 1
ATOM 519 N N . TRP A 1 68 ? 0.523 -3.748 -12.906 1.00 94.62 68 TRP A N 1
ATOM 520 C CA . TRP A 1 68 ? -0.627 -3.247 -12.166 1.00 94.62 68 TRP A CA 1
ATOM 521 C C . TRP A 1 68 ? -0.401 -3.456 -10.671 1.00 94.62 68 TRP A C 1
ATOM 523 O O . TRP A 1 68 ? 0.261 -4.405 -10.255 1.00 94.62 68 TRP A O 1
ATOM 533 N N . CYS A 1 69 ? -0.942 -2.560 -9.854 1.00 97.44 69 CYS A N 1
ATOM 534 C CA . CYS A 1 69 ? -0.875 -2.646 -8.402 1.00 97.44 69 CYS A CA 1
ATOM 535 C C . CYS A 1 69 ? -2.099 -1.951 -7.816 1.00 97.44 69 CYS A C 1
ATOM 537 O O . CYS A 1 69 ? -2.374 -0.796 -8.136 1.00 97.44 69 CYS A O 1
ATOM 539 N N . GLU A 1 70 ? -2.850 -2.669 -6.990 1.00 97.44 70 GLU A N 1
ATOM 540 C CA . GLU A 1 70 ? -4.141 -2.231 -6.477 1.00 97.44 70 GLU A CA 1
ATOM 541 C C . GLU A 1 70 ? -4.245 -2.448 -4.970 1.00 97.44 70 GLU A C 1
ATOM 543 O O . GLU A 1 70 ? -3.749 -3.432 -4.419 1.00 97.44 70 GLU A O 1
ATOM 548 N N . ALA A 1 71 ? -4.956 -1.536 -4.310 1.00 98.12 71 ALA A N 1
ATOM 549 C CA . ALA A 1 71 ? -5.347 -1.684 -2.918 1.00 98.12 71 ALA A CA 1
ATOM 550 C C . ALA A 1 71 ? -6.669 -2.465 -2.849 1.00 98.12 71 ALA A C 1
ATOM 552 O O . ALA A 1 71 ? -7.714 -1.982 -3.287 1.00 98.12 71 ALA A O 1
ATOM 553 N N . LYS A 1 72 ? -6.626 -3.686 -2.319 1.00 98.44 72 LYS A N 1
ATOM 554 C CA . LYS A 1 72 ? -7.786 -4.572 -2.181 1.00 98.44 72 LYS A CA 1
ATOM 555 C C . LYS A 1 72 ? -8.356 -4.485 -0.779 1.00 98.44 72 LYS A C 1
ATOM 557 O O . LYS A 1 72 ? -7.611 -4.611 0.185 1.00 98.44 72 LYS A O 1
ATOM 562 N N . ASN A 1 73 ? -9.667 -4.299 -0.664 1.00 98.31 73 ASN A N 1
ATOM 563 C CA . ASN A 1 73 ? -10.330 -4.247 0.636 1.00 98.31 73 ASN A CA 1
ATOM 564 C C . ASN A 1 73 ? -10.227 -5.599 1.352 1.00 98.31 73 ASN A C 1
ATOM 566 O O . ASN A 1 73 ? -10.472 -6.647 0.753 1.00 98.31 73 ASN A O 1
ATOM 570 N N . ILE A 1 74 ? -9.902 -5.548 2.638 1.00 98.25 74 ILE A N 1
ATOM 571 C CA . ILE A 1 74 ? -9.852 -6.695 3.538 1.00 98.25 74 ILE A CA 1
ATOM 572 C C . ILE A 1 74 ? -10.580 -6.369 4.835 1.00 98.25 74 ILE A C 1
ATOM 574 O O . ILE A 1 74 ? -10.713 -5.212 5.230 1.00 98.25 74 ILE A O 1
ATOM 578 N N . THR A 1 75 ? -11.008 -7.416 5.526 1.00 98.25 75 THR A N 1
ATOM 579 C CA . THR A 1 75 ? -11.497 -7.309 6.896 1.00 98.25 75 THR A CA 1
ATOM 580 C C . THR A 1 75 ? -10.408 -7.817 7.835 1.00 98.25 75 THR A C 1
ATOM 582 O O . THR A 1 75 ? -10.010 -8.976 7.749 1.00 98.25 75 THR A O 1
ATOM 585 N N . GLN A 1 76 ? -9.893 -6.939 8.691 1.00 97.94 76 GLN A N 1
ATOM 586 C CA . GLN A 1 76 ? -8.837 -7.240 9.654 1.00 97.94 76 GLN A CA 1
ATOM 587 C C . GLN A 1 76 ? -9.439 -7.350 11.054 1.00 97.94 76 GLN A C 1
ATOM 589 O O . GLN A 1 76 ? -10.206 -6.486 11.474 1.00 97.94 76 GLN A O 1
ATOM 594 N N . ILE A 1 77 ? -9.062 -8.390 11.796 1.00 98.06 77 ILE A N 1
ATOM 595 C CA . ILE A 1 77 ? -9.460 -8.559 13.195 1.00 98.06 77 ILE A CA 1
ATOM 596 C C . ILE A 1 77 ? -8.373 -7.956 14.086 1.00 98.06 77 ILE A C 1
ATOM 598 O O . ILE A 1 77 ? -7.211 -8.354 14.026 1.00 98.06 77 ILE A O 1
ATOM 602 N N . VAL A 1 78 ? -8.761 -6.996 14.919 1.00 98.19 78 VAL A N 1
ATOM 603 C CA . VAL A 1 78 ? -7.909 -6.334 15.906 1.00 98.19 78 VAL A CA 1
ATOM 604 C C . VAL A 1 78 ? -8.284 -6.879 17.277 1.00 98.19 78 VAL A C 1
ATOM 606 O O . VAL A 1 78 ? -9.400 -6.671 17.747 1.00 98.19 78 VAL A O 1
ATOM 609 N N . GLY A 1 79 ? -7.361 -7.600 17.909 1.00 96.88 79 GLY A N 1
ATOM 610 C CA . GLY A 1 79 ? -7.584 -8.227 19.212 1.00 96.88 79 GLY A CA 1
ATOM 611 C C . GLY A 1 79 ? -6.520 -7.852 20.234 1.00 96.88 79 GLY A C 1
ATOM 612 O O . GLY A 1 79 ? -5.385 -7.536 19.873 1.00 96.88 79 GLY A O 1
ATOM 613 N N . HIS A 1 80 ? -6.879 -7.908 21.511 1.00 96.81 80 HIS A N 1
ATOM 614 C CA . HIS A 1 80 ? -5.969 -7.816 22.650 1.00 96.81 80 HIS A CA 1
ATOM 615 C C . HIS A 1 80 ? -6.405 -8.844 23.698 1.00 96.81 80 HIS A C 1
ATOM 617 O O . HIS A 1 80 ? -7.594 -9.116 23.852 1.00 96.81 80 HIS A O 1
ATOM 623 N N . THR A 1 81 ? -5.449 -9.450 24.394 1.00 95.38 81 THR A N 1
ATOM 624 C CA . THR A 1 81 ? -5.725 -10.442 25.441 1.00 95.38 81 THR A CA 1
ATOM 625 C C . THR A 1 81 ? -6.605 -9.854 26.540 1.00 95.38 81 THR A C 1
ATOM 627 O O . THR A 1 81 ? -6.280 -8.811 27.094 1.00 95.38 81 THR A O 1
ATOM 630 N N . GLY A 1 82 ? -7.709 -10.531 26.868 1.00 94.81 82 GLY A N 1
ATOM 631 C CA . GLY A 1 82 ? -8.669 -10.057 27.874 1.00 94.81 82 GLY A CA 1
ATOM 632 C C . GLY A 1 82 ? -9.650 -8.987 27.379 1.00 94.81 82 GLY A C 1
ATOM 633 O O . GLY A 1 82 ? -10.436 -8.483 28.180 1.00 94.81 82 GLY A O 1
ATOM 634 N N . CYS A 1 83 ? -9.633 -8.667 26.081 1.00 97.38 83 CYS A N 1
ATOM 635 C CA . CYS A 1 83 ? -10.537 -7.710 25.452 1.00 97.38 83 CYS A CA 1
ATOM 636 C C . CYS A 1 83 ? -11.326 -8.348 24.301 1.00 97.38 83 CYS A C 1
ATOM 638 O O . CYS A 1 83 ? -10.883 -9.309 23.666 1.00 97.38 83 CYS A O 1
ATOM 640 N N . GLU A 1 84 ? -12.492 -7.788 24.006 1.00 97.88 84 GLU A N 1
ATOM 641 C CA . GLU A 1 84 ? -13.301 -8.146 22.850 1.00 97.88 84 GLU A CA 1
ATOM 642 C C . GLU A 1 84 ? -12.624 -7.661 21.566 1.00 97.88 84 GLU A C 1
ATOM 644 O O . GLU A 1 84 ? -12.244 -6.496 21.430 1.00 97.88 84 GLU A O 1
ATOM 649 N N . SER A 1 85 ? -12.450 -8.572 20.608 1.00 97.81 85 SER A N 1
ATOM 650 C CA . SER A 1 85 ? -11.823 -8.241 19.328 1.00 97.81 85 SER A CA 1
ATOM 651 C C . SER A 1 85 ? -12.793 -7.484 18.422 1.00 97.81 85 SER A C 1
ATOM 653 O O . SER A 1 85 ? -13.975 -7.819 18.352 1.00 97.81 85 SER A O 1
ATOM 655 N N . LYS A 1 86 ? -12.286 -6.501 17.672 1.00 98.25 86 LYS A N 1
ATOM 656 C CA . LYS A 1 86 ? -13.066 -5.731 16.694 1.00 98.25 86 LYS A CA 1
ATOM 657 C C . LYS A 1 86 ? -12.626 -6.042 15.271 1.00 98.25 86 LYS A C 1
ATOM 659 O O . LYS A 1 86 ? -11.443 -6.189 14.982 1.00 98.25 86 LYS A O 1
ATOM 664 N N . SER A 1 87 ? -13.599 -6.125 14.373 1.00 98.25 87 SER A N 1
ATOM 665 C CA . SER A 1 87 ? -13.383 -6.315 12.942 1.00 98.25 87 SER A CA 1
ATOM 666 C C . SER A 1 87 ? -13.408 -4.960 12.237 1.00 98.25 87 SER A C 1
ATOM 668 O O . SER A 1 87 ? -14.422 -4.267 12.291 1.00 98.25 87 SER A O 1
ATOM 670 N N . ILE A 1 88 ? -12.321 -4.588 11.563 1.00 97.81 88 ILE A N 1
ATOM 671 C CA . ILE A 1 88 ? -12.180 -3.304 10.862 1.00 97.81 88 ILE A CA 1
ATOM 672 C C . ILE A 1 88 ? -11.982 -3.511 9.355 1.00 97.81 88 ILE A C 1
ATOM 674 O O . ILE A 1 88 ? -11.436 -4.524 8.918 1.00 97.81 88 ILE A O 1
ATOM 678 N N . GLN A 1 89 ? -12.393 -2.533 8.546 1.00 98.38 89 GLN A N 1
ATOM 679 C CA . GLN A 1 89 ? -12.114 -2.521 7.105 1.00 98.38 89 GLN A CA 1
ATOM 680 C C . GLN A 1 89 ? -10.729 -1.937 6.852 1.00 98.38 89 GLN A C 1
ATOM 682 O O . GLN A 1 89 ? -10.489 -0.792 7.215 1.00 98.38 89 GLN A O 1
ATOM 687 N N . ASN A 1 90 ? -9.833 -2.680 6.214 1.00 98.00 90 ASN A N 1
ATOM 688 C CA . ASN A 1 90 ? -8.510 -2.208 5.804 1.00 98.00 90 ASN A CA 1
ATOM 689 C C . ASN A 1 90 ? -8.275 -2.536 4.322 1.00 98.00 90 ASN A C 1
ATOM 691 O O . ASN A 1 90 ? -9.181 -3.006 3.630 1.00 98.00 90 ASN A O 1
ATOM 695 N N . ARG A 1 91 ? -7.073 -2.284 3.811 1.00 98.44 91 ARG A N 1
ATOM 696 C CA . ARG A 1 91 ? -6.660 -2.704 2.474 1.00 98.44 91 ARG A CA 1
ATOM 697 C C . ARG A 1 91 ? -5.373 -3.513 2.539 1.00 98.44 91 ARG A C 1
ATOM 699 O O . ARG A 1 91 ? -4.589 -3.357 3.464 1.00 98.44 91 ARG A O 1
ATOM 706 N N . ALA A 1 92 ? -5.163 -4.359 1.542 1.00 98.12 92 ALA A N 1
ATOM 707 C CA . ALA A 1 92 ? -3.907 -5.040 1.267 1.00 98.12 92 ALA A CA 1
ATOM 708 C C . ALA A 1 92 ? -3.464 -4.714 -0.162 1.00 98.12 92 ALA A C 1
ATOM 710 O O . ALA A 1 92 ? -4.301 -4.585 -1.058 1.00 98.12 92 ALA A O 1
ATOM 711 N N . CYS A 1 93 ? -2.159 -4.584 -0.387 1.00 98.19 93 CYS A N 1
ATOM 712 C CA . CYS A 1 93 ? -1.625 -4.347 -1.724 1.00 98.19 93 CYS A CA 1
ATOM 713 C C . CYS A 1 93 ? -1.487 -5.661 -2.497 1.00 98.19 93 CYS A C 1
ATOM 715 O O . CYS A 1 93 ? -0.910 -6.626 -1.999 1.00 98.19 93 CYS A O 1
ATOM 717 N N . LEU A 1 94 ? -2.015 -5.688 -3.720 1.00 98.00 94 LEU A N 1
ATOM 718 C CA . LEU A 1 94 ? -1.931 -6.822 -4.635 1.00 98.00 94 LEU A CA 1
ATOM 719 C C . LEU A 1 94 ? -1.582 -6.322 -6.035 1.00 98.00 94 LEU A C 1
ATOM 721 O O . LEU A 1 94 ? -2.226 -5.403 -6.541 1.00 98.00 94 LEU A O 1
ATOM 725 N N . GLY A 1 95 ? -0.590 -6.936 -6.677 1.00 96.62 95 GLY A N 1
ATOM 726 C CA . GLY A 1 95 ? -0.163 -6.508 -8.002 1.00 96.62 95 GLY A CA 1
ATOM 727 C C . GLY A 1 95 ? 0.912 -7.374 -8.637 1.00 96.62 95 GLY A C 1
ATOM 728 O O . GLY A 1 95 ? 1.419 -8.318 -8.034 1.00 96.62 95 GLY A O 1
ATOM 729 N N . GLN A 1 96 ? 1.262 -7.007 -9.867 1.00 95.31 96 GLN A N 1
ATOM 730 C CA . GLN A 1 96 ? 2.385 -7.528 -10.637 1.00 95.31 96 GLN A CA 1
ATOM 731 C C . GLN A 1 96 ? 3.192 -6.337 -11.151 1.00 95.31 96 GLN A C 1
ATOM 733 O O . GLN A 1 96 ? 2.715 -5.571 -11.989 1.00 95.31 96 GLN A O 1
ATOM 738 N N . CYS A 1 97 ? 4.402 -6.178 -10.624 1.00 95.12 97 CYS A N 1
ATOM 739 C CA . CYS A 1 97 ? 5.313 -5.093 -10.966 1.00 95.12 97 CYS A CA 1
ATOM 740 C C . CYS A 1 97 ? 6.504 -5.627 -11.766 1.00 95.12 97 CYS A C 1
ATOM 742 O O . CYS A 1 97 ? 6.746 -6.835 -11.811 1.00 95.12 97 CYS A O 1
ATOM 744 N N . PHE A 1 98 ? 7.225 -4.733 -12.436 1.00 93.25 98 PHE A N 1
ATOM 745 C CA . PHE A 1 98 ? 8.342 -5.127 -13.283 1.00 93.25 98 PHE A CA 1
ATOM 746 C C . PHE A 1 98 ? 9.636 -5.294 -12.492 1.00 93.25 98 PHE A C 1
ATOM 748 O O . PHE A 1 98 ? 9.977 -4.487 -11.632 1.00 93.25 98 PHE A O 1
ATOM 755 N N . SER A 1 99 ? 10.411 -6.300 -12.876 1.00 92.31 99 SER A N 1
ATOM 756 C CA . SER A 1 99 ? 11.818 -6.425 -12.521 1.00 92.31 99 SER A CA 1
ATOM 757 C C . SER A 1 99 ? 12.603 -6.890 -13.744 1.00 92.31 99 SER A C 1
ATOM 759 O O . SER A 1 99 ? 12.097 -7.651 -14.571 1.00 92.31 99 SER A O 1
ATOM 761 N N . TYR A 1 100 ? 13.823 -6.384 -13.906 1.00 89.81 100 TYR A N 1
ATOM 762 C CA . TYR A 1 100 ? 14.728 -6.805 -14.970 1.00 89.81 100 TYR A CA 1
ATOM 763 C C . TYR A 1 100 ? 16.184 -6.569 -14.575 1.00 89.81 100 TYR A C 1
ATOM 765 O O . TYR A 1 100 ? 16.509 -5.654 -13.819 1.00 89.81 100 TYR A O 1
ATOM 773 N N . SER A 1 101 ? 17.071 -7.384 -15.133 1.00 90.12 101 SER A N 1
ATOM 774 C CA . SER A 1 101 ? 18.515 -7.209 -15.051 1.00 90.12 101 SER A CA 1
ATOM 775 C C . SER A 1 101 ? 19.101 -7.239 -16.456 1.00 90.12 101 SER A C 1
ATOM 777 O O . SER A 1 101 ? 18.716 -8.059 -17.291 1.00 90.12 101 SER A O 1
ATOM 779 N N . VAL A 1 102 ? 20.015 -6.315 -16.735 1.00 88.12 102 VAL A N 1
ATOM 780 C CA . VAL A 1 102 ? 20.749 -6.293 -18.001 1.00 88.12 102 VAL A CA 1
ATOM 781 C C . VAL A 1 102 ? 22.094 -6.992 -17.782 1.00 88.12 102 VAL A C 1
ATOM 783 O O . VAL A 1 102 ? 22.822 -6.603 -16.867 1.00 88.12 102 VAL A O 1
ATOM 786 N N . PRO A 1 103 ? 22.439 -8.033 -18.567 1.00 87.81 103 PRO A N 1
ATOM 787 C CA . PRO A 1 103 ? 23.712 -8.729 -18.412 1.00 87.81 103 PRO A CA 1
ATOM 788 C C . PRO A 1 103 ? 24.892 -7.804 -18.737 1.00 87.81 103 PRO A C 1
ATOM 790 O O . PRO A 1 103 ? 24.818 -6.979 -19.647 1.00 87.81 103 PRO A O 1
ATOM 793 N N . ASN A 1 104 ? 26.000 -7.972 -18.013 1.00 88.94 104 ASN A N 1
ATOM 794 C CA . ASN A 1 104 ? 27.216 -7.187 -18.223 1.00 88.94 104 ASN A CA 1
ATOM 795 C C . ASN A 1 104 ? 27.988 -7.663 -19.467 1.00 88.94 104 ASN A C 1
ATOM 797 O O . ASN A 1 104 ? 28.066 -8.862 -19.737 1.00 88.94 104 ASN A O 1
ATOM 801 N N . THR A 1 105 ? 28.612 -6.732 -20.191 1.00 85.25 105 THR A N 1
ATOM 802 C CA . THR A 1 105 ? 29.551 -7.028 -21.286 1.00 85.25 105 THR A CA 1
ATOM 803 C C . THR A 1 105 ? 30.999 -6.891 -20.821 1.00 85.25 105 THR A C 1
ATOM 805 O O . THR A 1 105 ? 31.285 -6.145 -19.886 1.00 85.25 105 THR A O 1
ATOM 808 N N . PHE A 1 106 ? 31.927 -7.576 -21.496 1.00 84.19 106 PHE A N 1
ATOM 809 C CA . PHE A 1 106 ? 33.364 -7.360 -21.322 1.00 84.19 106 PHE A CA 1
ATOM 810 C C . PHE A 1 106 ? 33.995 -6.853 -22.634 1.00 84.19 106 PHE A C 1
ATOM 812 O O . PHE A 1 106 ? 33.796 -7.498 -23.666 1.00 84.19 106 PHE A O 1
ATOM 819 N N . PRO A 1 107 ? 34.768 -5.749 -22.619 1.00 87.12 107 PRO A N 1
ATOM 820 C CA . PRO A 1 107 ? 35.017 -4.865 -21.475 1.00 87.12 107 PRO A CA 1
ATOM 821 C C . PRO A 1 107 ? 33.737 -4.138 -21.023 1.00 87.12 107 PRO A C 1
ATOM 823 O O . PRO A 1 107 ? 32.827 -3.902 -21.819 1.00 87.12 107 PRO A O 1
ATOM 826 N N . GLN A 1 108 ? 33.646 -3.827 -19.729 1.00 84.88 108 GLN A N 1
ATOM 827 C CA . GLN A 1 108 ? 32.441 -3.238 -19.144 1.00 84.88 108 GLN A CA 1
ATOM 828 C C . GLN A 1 108 ? 32.302 -1.773 -19.569 1.00 84.88 108 GLN A C 1
ATOM 830 O O . GLN A 1 108 ? 33.170 -0.955 -19.276 1.00 84.88 108 GLN A O 1
ATOM 835 N N . SER A 1 109 ? 31.215 -1.444 -20.270 1.00 76.50 109 SER A N 1
ATOM 836 C CA . SER A 1 109 ? 30.931 -0.081 -20.741 1.00 76.50 109 SER A CA 1
ATOM 837 C C . SER A 1 109 ? 29.991 0.706 -19.824 1.00 76.50 109 SER A C 1
ATOM 839 O O . SER A 1 109 ? 29.953 1.930 -19.913 1.00 76.50 109 SER A O 1
ATOM 841 N N . THR A 1 110 ? 29.224 0.029 -18.963 1.00 81.31 110 THR A N 1
ATOM 842 C CA . THR A 1 110 ? 28.235 0.636 -18.055 1.00 81.31 110 THR A CA 1
ATOM 843 C C . THR A 1 110 ? 28.153 -0.124 -16.731 1.00 81.31 110 THR A C 1
ATOM 845 O O . THR A 1 110 ? 28.501 -1.303 -16.662 1.00 81.31 110 THR A O 1
ATOM 848 N N . GLU A 1 111 ? 27.658 0.538 -15.684 1.00 81.06 111 GLU A N 1
ATOM 849 C CA . GLU A 1 111 ? 27.311 -0.107 -14.414 1.00 81.06 111 GLU A CA 1
ATOM 850 C C . GLU A 1 111 ? 26.246 -1.202 -14.618 1.00 81.06 111 GLU A C 1
ATOM 852 O O . GLU A 1 111 ? 25.437 -1.140 -15.549 1.00 81.06 111 GLU A O 1
ATOM 857 N N . SER A 1 112 ? 26.265 -2.217 -13.750 1.00 81.38 112 SER A N 1
ATOM 858 C CA . SER A 1 112 ? 25.275 -3.296 -13.736 1.00 81.38 112 SER A CA 1
ATOM 859 C C . SER A 1 112 ? 23.877 -2.728 -13.482 1.00 81.38 112 SER A C 1
ATOM 861 O O . SER A 1 112 ? 23.567 -2.306 -12.371 1.00 81.38 112 SER A O 1
ATOM 863 N N . LEU A 1 113 ? 23.014 -2.746 -14.499 1.00 83.31 113 LEU A N 1
ATOM 864 C CA . LEU A 1 113 ? 21.662 -2.200 -14.403 1.00 83.31 113 LEU A CA 1
ATOM 865 C C . LEU A 1 113 ? 20.678 -3.271 -13.919 1.00 83.31 113 LEU A C 1
ATOM 867 O O . LEU A 1 113 ? 20.312 -4.182 -14.668 1.00 83.31 113 LEU A O 1
ATOM 871 N N . VAL A 1 114 ? 20.224 -3.132 -12.673 1.00 88.81 114 VAL A N 1
ATOM 872 C CA . VAL A 1 114 ? 19.169 -3.957 -12.072 1.00 88.81 114 VAL A CA 1
ATOM 873 C C . VAL A 1 114 ? 18.019 -3.053 -11.643 1.00 88.81 114 VAL A C 1
ATOM 875 O O . VAL A 1 114 ? 18.219 -2.103 -10.892 1.00 88.81 114 VAL A O 1
ATOM 878 N N . HIS A 1 115 ? 16.812 -3.364 -12.112 1.00 90.44 115 HIS A N 1
ATOM 879 C CA . HIS A 1 115 ? 15.574 -2.688 -11.732 1.00 90.44 115 HIS A CA 1
ATOM 880 C C . HIS A 1 115 ? 14.629 -3.683 -11.063 1.00 90.44 115 HIS A C 1
ATOM 882 O O . HIS A 1 115 ? 14.444 -4.798 -11.553 1.00 90.44 115 HIS A O 1
ATOM 888 N N . CYS A 1 116 ? 14.014 -3.287 -9.953 1.00 92.81 116 CYS A N 1
ATOM 889 C CA . CYS A 1 116 ? 13.051 -4.110 -9.227 1.00 92.81 116 CYS A CA 1
ATOM 890 C C . CYS A 1 116 ? 11.976 -3.216 -8.638 1.00 92.81 116 CYS A C 1
ATOM 892 O O . CYS A 1 116 ? 12.300 -2.387 -7.792 1.00 92.81 116 CYS A O 1
ATOM 894 N N . ASP A 1 117 ? 10.724 -3.443 -9.026 1.00 94.31 117 ASP A N 1
ATOM 895 C CA . ASP A 1 117 ? 9.557 -2.886 -8.357 1.00 94.31 117 ASP A CA 1
ATOM 896 C C . ASP A 1 117 ? 8.708 -3.986 -7.705 1.00 94.31 117 ASP A C 1
ATOM 898 O O . ASP A 1 117 ? 8.535 -5.076 -8.255 1.00 94.31 117 ASP A O 1
ATOM 902 N N . SER A 1 118 ? 8.109 -3.673 -6.557 1.00 95.44 118 SER A N 1
ATOM 903 C CA . SER A 1 118 ? 7.108 -4.488 -5.865 1.00 95.44 118 SER A CA 1
ATOM 904 C C . SER A 1 118 ? 5.849 -3.665 -5.567 1.00 95.44 118 SER A C 1
ATOM 906 O O . SER A 1 118 ? 5.893 -2.438 -5.460 1.00 95.44 118 SER A O 1
ATOM 908 N N . CYS A 1 119 ? 4.695 -4.334 -5.471 1.00 97.06 119 CYS A N 1
ATOM 909 C CA . CYS A 1 119 ? 3.426 -3.674 -5.158 1.00 97.06 119 CYS A CA 1
ATOM 910 C C . CYS A 1 119 ? 3.343 -3.424 -3.648 1.00 97.06 119 CYS A C 1
ATOM 912 O O . CYS A 1 119 ? 3.122 -4.356 -2.876 1.00 97.06 119 CYS A O 1
ATOM 914 N N . MET A 1 120 ? 3.551 -2.171 -3.239 1.00 96.50 120 MET A N 1
ATOM 915 C CA . MET A 1 120 ? 3.686 -1.764 -1.835 1.00 96.50 120 MET A CA 1
ATOM 916 C C . MET A 1 120 ? 2.745 -0.600 -1.490 1.00 96.50 120 MET A C 1
ATOM 918 O O . MET A 1 120 ? 2.296 0.105 -2.406 1.00 96.50 120 MET A O 1
ATOM 922 N N . PRO A 1 121 ? 2.448 -0.367 -0.193 1.00 96.50 121 PRO A N 1
ATOM 923 C CA . PRO A 1 121 ? 1.689 0.802 0.243 1.00 96.50 121 PRO A CA 1
ATOM 924 C C . PRO A 1 121 ? 2.362 2.093 -0.233 1.00 96.50 121 PRO A C 1
ATOM 926 O O . PRO A 1 121 ? 3.537 2.329 0.035 1.00 96.50 121 PRO A O 1
ATOM 929 N N . ALA A 1 122 ? 1.625 2.902 -0.989 1.00 94.81 122 ALA A N 1
ATOM 930 C CA . ALA A 1 122 ? 2.055 4.217 -1.467 1.00 94.81 122 ALA A CA 1
ATOM 931 C C . ALA A 1 122 ? 1.609 5.340 -0.524 1.00 94.81 122 ALA A C 1
ATOM 933 O O . ALA A 1 122 ? 2.199 6.414 -0.507 1.00 94.81 122 ALA A O 1
ATOM 934 N N . GLN A 1 123 ? 0.539 5.086 0.229 1.00 95.56 123 GLN A N 1
ATOM 935 C CA . GLN A 1 123 ? 0.051 5.958 1.283 1.00 95.56 123 GLN A CA 1
ATOM 936 C C . GLN A 1 123 ? -0.622 5.100 2.349 1.00 95.56 123 GLN A C 1
ATOM 938 O O . GLN A 1 123 ? -1.517 4.304 2.029 1.00 95.56 123 GLN A O 1
ATOM 943 N N . SER A 1 124 ? -0.236 5.308 3.602 1.00 95.75 124 SER A N 1
ATOM 944 C CA . SER A 1 124 ? -0.933 4.779 4.766 1.00 95.75 124 SER A CA 1
ATOM 945 C C . SER A 1 124 ? -1.289 5.896 5.749 1.00 95.75 124 SER A C 1
ATOM 947 O O . SER A 1 124 ? -0.896 7.050 5.592 1.00 95.75 124 SER A O 1
ATOM 949 N N . MET A 1 125 ? -2.144 5.573 6.711 1.00 95.38 125 MET A N 1
ATOM 950 C CA . MET A 1 125 ? -2.459 6.433 7.847 1.00 95.38 125 MET A CA 1
ATOM 951 C C . MET A 1 125 ? -2.657 5.576 9.092 1.00 95.38 125 MET A C 1
ATOM 953 O O . MET A 1 125 ? -3.024 4.408 8.988 1.00 95.38 125 MET A O 1
ATOM 957 N N . TRP A 1 126 ? -2.449 6.150 10.270 1.00 96.56 126 TRP A N 1
ATOM 958 C CA . TRP A 1 126 ? -2.692 5.461 11.533 1.00 96.56 126 TRP A CA 1
ATOM 959 C C . TRP A 1 126 ? -4.121 5.698 12.018 1.00 96.56 126 TRP A C 1
ATOM 961 O O . TRP A 1 126 ? -4.596 6.831 12.049 1.00 96.56 126 TRP A O 1
ATOM 971 N N . GLU A 1 127 ? -4.801 4.626 12.415 1.00 95.75 127 GLU A N 1
ATOM 972 C CA . GLU A 1 127 ? -6.137 4.669 13.009 1.00 95.75 127 GLU A CA 1
ATOM 973 C C . GLU A 1 127 ? -6.099 4.047 14.407 1.00 95.75 127 GLU A C 1
ATOM 975 O O . GLU A 1 127 ? -5.518 2.978 14.602 1.00 95.75 127 GLU A O 1
ATOM 980 N N . ILE A 1 128 ? -6.728 4.710 15.380 1.00 97.44 128 ILE A N 1
ATOM 981 C CA . ILE A 1 128 ? -6.866 4.192 16.742 1.00 97.44 128 ILE A CA 1
ATOM 982 C C . ILE A 1 128 ? -8.139 3.349 16.824 1.00 97.44 128 ILE A C 1
ATOM 984 O O . ILE A 1 128 ? -9.243 3.833 16.579 1.00 97.44 128 ILE A O 1
ATOM 988 N N . VAL A 1 129 ? -7.983 2.086 17.210 1.00 97.81 129 VAL A N 1
ATOM 989 C CA . VAL A 1 129 ? -9.071 1.139 17.450 1.00 97.81 129 VAL A CA 1
ATOM 990 C C . VAL A 1 129 ? -9.154 0.855 18.944 1.00 97.81 129 VAL A C 1
ATOM 992 O O . VAL A 1 129 ? -8.319 0.141 19.496 1.00 97.81 129 VAL A O 1
ATOM 995 N N . MET A 1 130 ? -10.188 1.391 19.587 1.00 97.88 130 MET A N 1
ATOM 996 C CA . MET A 1 130 ? -10.494 1.122 20.992 1.00 97.88 130 MET A CA 1
ATOM 997 C C . MET A 1 130 ? -11.130 -0.262 21.138 1.00 97.88 130 MET A C 1
ATOM 999 O O . MET A 1 130 ? -12.121 -0.549 20.466 1.00 97.88 130 MET A O 1
ATOM 1003 N N . LEU A 1 131 ? -10.603 -1.114 22.011 1.00 98.00 131 LEU A N 1
ATOM 1004 C CA . LEU A 1 131 ? -11.148 -2.428 22.364 1.00 98.00 131 LEU A CA 1
ATOM 1005 C C . LEU A 1 131 ? -11.713 -2.394 23.787 1.00 98.00 131 LEU A C 1
ATOM 1007 O O . LEU A 1 131 ? -11.115 -1.773 24.660 1.00 98.00 131 LEU A O 1
ATOM 1011 N N . GLU A 1 132 ? -12.828 -3.085 24.024 1.00 97.88 132 GLU A N 1
ATOM 1012 C CA . GLU A 1 132 ? -13.456 -3.180 25.351 1.00 97.88 132 GLU A CA 1
ATOM 1013 C C . GLU A 1 132 ? -12.956 -4.419 26.095 1.00 97.88 132 GLU A C 1
ATOM 1015 O O . GLU A 1 132 ? -12.843 -5.495 25.512 1.00 97.88 132 GLU A O 1
ATOM 1020 N N . CYS A 1 133 ? -12.672 -4.285 27.387 1.00 97.25 133 CYS A N 1
ATOM 1021 C CA . CYS A 1 133 ? -12.037 -5.310 28.214 1.00 97.25 133 CYS A CA 1
ATOM 1022 C C . CYS A 1 133 ? -12.873 -5.570 29.482 1.00 97.25 133 CYS A C 1
ATOM 1024 O O . CYS A 1 133 ? -12.487 -5.158 30.578 1.00 97.25 133 CYS A O 1
ATOM 1026 N N . PRO A 1 134 ? -14.025 -6.263 29.372 1.00 94.81 134 PRO A N 1
ATOM 1027 C CA . PRO A 1 134 ? -14.992 -6.396 30.469 1.00 94.81 134 PRO A CA 1
ATOM 1028 C C . PRO A 1 134 ? -14.465 -7.166 31.694 1.00 94.81 134 PRO A C 1
ATOM 1030 O O . PRO A 1 134 ? -15.062 -7.094 32.763 1.00 94.81 134 PRO A O 1
ATOM 1033 N N . GLY A 1 135 ? -13.349 -7.893 31.564 1.00 89.50 135 GLY A N 1
ATOM 1034 C CA . GLY A 1 135 ? -12.712 -8.639 32.657 1.00 89.50 135 GLY A CA 1
ATOM 1035 C C . GLY A 1 135 ? -11.640 -7.870 33.437 1.00 89.50 135 GLY A C 1
ATOM 1036 O O . GLY A 1 135 ? -11.016 -8.452 34.322 1.00 89.50 135 GLY A O 1
ATOM 1037 N N . ASN A 1 136 ? -11.379 -6.601 33.108 1.00 90.50 136 ASN A N 1
ATOM 1038 C CA . ASN A 1 136 ? -10.319 -5.813 33.733 1.00 90.50 136 ASN A CA 1
ATOM 1039 C C . ASN A 1 136 ? -10.862 -4.495 34.304 1.00 90.50 136 ASN A C 1
ATOM 1041 O O . ASN A 1 136 ? -11.053 -3.521 33.584 1.00 90.50 136 ASN A O 1
ATOM 1045 N N . GLU A 1 137 ? -11.062 -4.450 35.624 1.00 89.75 137 GLU A N 1
ATOM 1046 C CA . GLU A 1 137 ? -11.605 -3.270 36.316 1.00 89.75 137 GLU A CA 1
ATOM 1047 C C . GLU A 1 137 ? -10.677 -2.047 36.261 1.00 89.75 137 GLU A C 1
ATOM 1049 O O . GLU A 1 137 ? -11.147 -0.911 36.249 1.00 89.75 137 GLU A O 1
ATOM 1054 N N . LYS A 1 138 ? -9.354 -2.259 36.219 1.00 91.75 138 LYS A N 1
ATOM 1055 C CA . LYS A 1 138 ? -8.366 -1.166 36.182 1.00 91.75 138 LYS A CA 1
ATOM 1056 C C . LYS A 1 138 ? -8.195 -0.595 34.777 1.00 91.75 138 LYS A C 1
ATOM 1058 O O . LYS A 1 138 ? -7.961 0.599 34.629 1.00 91.75 138 LYS A O 1
ATOM 1063 N N . MET A 1 139 ? 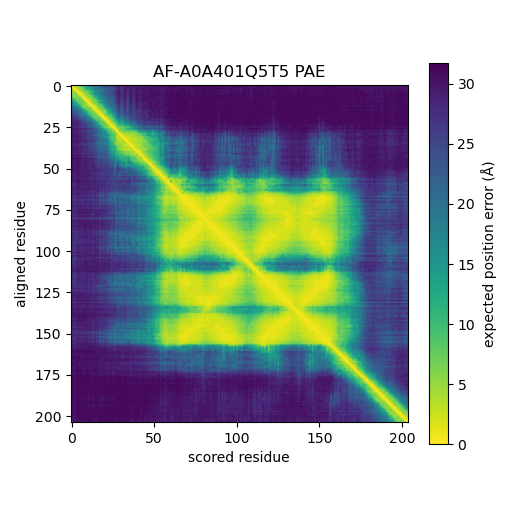-8.297 -1.452 33.764 1.00 91.81 139 MET A N 1
ATOM 1064 C CA . MET A 1 139 ? -8.139 -1.097 32.356 1.00 91.81 139 MET A CA 1
ATOM 1065 C C . MET A 1 139 ? -9.314 -1.675 31.554 1.00 91.81 139 MET A C 1
ATOM 1067 O O . MET A 1 139 ? -9.162 -2.706 30.898 1.00 91.81 139 MET A O 1
ATOM 1071 N N . PRO A 1 140 ? -10.494 -1.031 31.602 1.00 95.12 140 PRO A N 1
ATOM 1072 C CA . PRO A 1 140 ? -11.689 -1.534 30.928 1.00 95.12 140 PRO A CA 1
ATOM 1073 C C . PRO A 1 140 ? -11.649 -1.343 29.408 1.00 95.12 140 PRO A C 1
ATOM 1075 O O . PRO A 1 140 ? -12.520 -1.854 28.715 1.00 95.12 140 PRO A O 1
ATOM 1078 N N . ARG A 1 141 ? -10.664 -0.606 28.879 1.00 96.19 141 ARG A N 1
ATOM 1079 C CA . ARG A 1 141 ? -10.502 -0.334 27.449 1.00 96.19 141 ARG A CA 1
ATOM 1080 C C . ARG A 1 141 ? -9.028 -0.248 27.069 1.00 96.19 141 ARG A C 1
ATOM 1082 O O . ARG A 1 141 ? -8.224 0.221 27.870 1.00 96.19 141 ARG A O 1
ATOM 1089 N N . VAL A 1 142 ? -8.687 -0.688 25.862 1.00 97.12 142 VAL A N 1
ATOM 1090 C CA . VAL A 1 142 ? -7.322 -0.640 25.316 1.00 97.12 142 VAL A CA 1
ATOM 1091 C C . VAL A 1 142 ? -7.359 -0.086 23.901 1.00 97.12 142 VAL A C 1
ATOM 1093 O O . VAL A 1 142 ? -8.055 -0.624 23.042 1.00 97.12 142 VAL A O 1
ATOM 1096 N N . ASP A 1 143 ? -6.557 0.940 23.649 1.00 97.50 143 ASP A N 1
ATOM 1097 C CA . ASP A 1 143 ? -6.394 1.517 22.321 1.00 97.50 143 ASP A CA 1
ATOM 1098 C C . ASP A 1 143 ? -5.279 0.798 21.557 1.00 97.50 143 ASP A C 1
ATOM 1100 O O . ASP A 1 143 ? -4.182 0.566 22.069 1.00 97.50 143 ASP A O 1
ATOM 1104 N N . LYS A 1 144 ? -5.561 0.428 20.307 1.00 97.00 144 LYS A N 1
ATOM 1105 C CA . LYS A 1 144 ? -4.570 -0.113 19.377 1.00 97.00 144 LYS A CA 1
ATOM 1106 C C . LYS A 1 144 ? -4.415 0.795 18.177 1.00 97.00 144 LYS A C 1
ATOM 1108 O O . LYS A 1 144 ? -5.393 1.081 17.495 1.00 97.00 144 LYS A O 1
ATOM 1113 N N . LEU A 1 145 ? -3.177 1.163 17.866 1.00 97.19 145 LEU A N 1
ATOM 1114 C CA . LEU A 1 145 ? -2.865 1.747 16.572 1.00 97.19 145 LEU A CA 1
ATOM 1115 C C . LEU A 1 145 ? -2.836 0.672 15.493 1.00 97.19 145 LEU A C 1
ATOM 1117 O O . LEU A 1 145 ? -2.174 -0.359 15.633 1.00 97.19 145 LEU A O 1
ATOM 1121 N N . VAL A 1 146 ? -3.538 0.940 14.401 1.00 97.56 146 VAL A N 1
ATOM 1122 C CA . VAL A 1 146 ? -3.556 0.092 13.218 1.00 97.56 146 VAL A CA 1
ATOM 1123 C C . VAL A 1 146 ? -3.174 0.921 12.005 1.00 97.56 146 VAL A C 1
ATOM 1125 O O . VAL A 1 146 ? -3.756 1.976 11.757 1.00 97.56 146 VAL A O 1
ATOM 1128 N N . GLU A 1 147 ? -2.207 0.433 11.234 1.00 97.06 147 GLU A N 1
ATOM 1129 C CA . GLU A 1 147 ? -1.853 1.036 9.955 1.00 97.06 147 GLU A CA 1
ATOM 1130 C C . GLU A 1 147 ? -2.938 0.728 8.915 1.00 97.06 147 GLU A C 1
ATOM 1132 O O . GLU A 1 147 ? -3.281 -0.429 8.641 1.00 97.06 147 GLU A O 1
ATOM 1137 N N . LYS A 1 148 ? -3.490 1.783 8.324 1.00 97.44 148 LYS A N 1
ATOM 1138 C CA . LYS A 1 148 ? -4.520 1.734 7.293 1.00 97.44 148 LYS A CA 1
ATOM 1139 C C . LYS A 1 148 ? -3.921 2.062 5.945 1.00 97.44 148 LYS A C 1
ATOM 1141 O O . LYS A 1 148 ? -3.494 3.187 5.707 1.00 97.44 148 LYS A O 1
ATOM 1146 N N . ILE A 1 149 ? -3.943 1.091 5.040 1.00 97.88 149 ILE A N 1
ATOM 1147 C CA . ILE A 1 149 ? -3.465 1.290 3.672 1.00 97.88 149 ILE A CA 1
ATOM 1148 C C . ILE A 1 149 ? -4.531 2.054 2.883 1.00 97.88 149 ILE A C 1
ATOM 1150 O O . ILE A 1 149 ? -5.671 1.602 2.748 1.00 97.88 149 ILE A O 1
ATOM 1154 N N . VAL A 1 150 ? -4.148 3.201 2.323 1.00 96.75 150 VAL A N 1
ATOM 1155 C CA . VAL A 1 150 ? -5.016 4.035 1.483 1.00 96.75 150 VAL A CA 1
ATOM 1156 C C . VAL A 1 150 ? -4.769 3.707 0.015 1.00 96.75 150 VAL A C 1
ATOM 1158 O O . VAL A 1 150 ? -5.689 3.300 -0.694 1.00 96.75 150 VAL A O 1
ATOM 1161 N N . HIS A 1 151 ? -3.522 3.801 -0.439 1.00 96.69 151 HIS A N 1
ATOM 1162 C CA . HIS A 1 151 ? -3.152 3.558 -1.831 1.00 96.69 151 HIS A CA 1
ATOM 1163 C C . HIS A 1 151 ? -1.970 2.599 -1.934 1.00 96.69 151 HIS A C 1
ATOM 1165 O O . HIS A 1 151 ? -1.144 2.515 -1.030 1.00 96.69 151 HIS A O 1
ATOM 1171 N N . CYS A 1 152 ? -1.890 1.897 -3.061 1.00 97.00 152 CYS A N 1
ATOM 1172 C CA . CYS A 1 152 ? -0.785 1.010 -3.407 1.00 97.00 152 CYS A CA 1
ATOM 1173 C C . CYS A 1 152 ? -0.228 1.416 -4.773 1.00 97.00 152 CYS A C 1
ATOM 1175 O O . CYS A 1 152 ? -0.985 1.856 -5.641 1.00 97.00 152 CYS A O 1
ATOM 1177 N N . SER A 1 153 ? 1.076 1.248 -4.971 1.00 95.31 153 SER A N 1
ATOM 1178 C CA . SER A 1 153 ? 1.722 1.432 -6.273 1.00 95.31 153 SER A CA 1
ATOM 1179 C C . SER A 1 153 ? 2.935 0.515 -6.417 1.00 95.31 153 SER A C 1
ATOM 1181 O O . SER A 1 153 ? 3.482 0.026 -5.426 1.00 95.31 153 SER A O 1
ATOM 1183 N N . CYS A 1 154 ? 3.367 0.286 -7.659 1.00 95.44 154 CYS A N 1
ATOM 1184 C CA . CYS A 1 154 ? 4.672 -0.317 -7.910 1.00 95.44 154 CYS A CA 1
ATOM 1185 C C . CYS A 1 154 ? 5.765 0.661 -7.468 1.00 95.44 154 CYS A C 1
ATOM 1187 O O . CYS A 1 154 ? 5.753 1.829 -7.858 1.00 95.44 154 CYS A O 1
ATOM 1189 N N . GLN A 1 155 ? 6.665 0.198 -6.610 1.00 94.06 155 GLN A N 1
ATOM 1190 C CA . GLN A 1 155 ? 7.746 0.991 -6.036 1.00 94.06 155 GLN A CA 1
ATOM 1191 C C . GLN A 1 155 ? 9.013 0.150 -5.962 1.00 94.06 155 GLN A C 1
ATOM 1193 O O . GLN A 1 155 ? 8.921 -1.063 -5.790 1.00 94.06 155 GLN A O 1
ATOM 1198 N N . ALA A 1 156 ? 10.175 0.805 -6.009 1.00 92.88 156 ALA A N 1
ATOM 1199 C CA . ALA A 1 156 ? 11.443 0.093 -5.941 1.00 92.88 156 ALA A CA 1
ATOM 1200 C C . ALA A 1 156 ? 11.519 -0.826 -4.710 1.00 92.88 156 ALA A C 1
ATOM 1202 O O . ALA A 1 156 ? 11.232 -0.397 -3.588 1.00 92.88 156 ALA A O 1
ATOM 1203 N N . CYS A 1 157 ? 11.921 -2.074 -4.931 1.00 92.62 157 CYS A N 1
ATOM 1204 C CA . CYS A 1 157 ? 12.075 -3.080 -3.887 1.00 92.62 157 CYS A CA 1
ATOM 1205 C C . CYS A 1 157 ? 13.009 -2.577 -2.768 1.00 92.62 157 CYS A C 1
ATOM 1207 O O . CYS A 1 157 ? 13.992 -1.887 -3.032 1.00 92.62 157 CYS A O 1
ATOM 1209 N N . GLY A 1 158 ? 12.714 -2.922 -1.510 1.00 85.00 158 GLY A N 1
ATOM 1210 C CA . GLY A 1 158 ? 13.558 -2.556 -0.361 1.00 85.00 158 GLY A CA 1
ATOM 1211 C C . GLY A 1 158 ? 13.404 -1.114 0.141 1.00 85.00 158 GLY A C 1
ATOM 1212 O O . GLY A 1 158 ? 14.107 -0.722 1.070 1.00 85.00 158 GLY A O 1
ATOM 1213 N N . LYS A 1 159 ? 12.480 -0.322 -0.417 1.00 74.50 159 LYS A N 1
ATOM 1214 C CA . LYS A 1 159 ? 12.074 0.953 0.187 1.00 74.50 159 LYS A CA 1
ATOM 1215 C C . LYS A 1 159 ? 11.319 0.683 1.492 1.00 74.50 159 LYS A C 1
ATOM 1217 O O . LYS A 1 159 ? 10.162 0.277 1.471 1.00 74.50 159 LYS A O 1
ATOM 1222 N N . GLU A 1 160 ? 11.980 0.887 2.629 1.00 63.00 160 GLU A N 1
ATOM 1223 C CA . GLU A 1 160 ? 11.330 0.864 3.942 1.00 63.00 160 GLU A CA 1
ATOM 1224 C C . GLU A 1 160 ? 10.405 2.089 4.080 1.00 63.00 160 GLU A C 1
ATOM 1226 O O . GLU A 1 160 ? 10.815 3.217 3.789 1.00 63.00 160 GLU A O 1
ATOM 1231 N N . HIS A 1 161 ? 9.164 1.887 4.541 1.00 60.25 161 HIS A N 1
ATOM 1232 C CA . HIS A 1 161 ? 8.173 2.943 4.797 1.00 60.25 161 HIS A CA 1
ATOM 1233 C C . HIS A 1 161 ? 8.518 3.710 6.086 1.00 60.25 161 HIS A C 1
ATOM 1235 O O . HIS A 1 161 ? 7.827 3.671 7.100 1.00 60.25 161 HIS A O 1
ATOM 1241 N N . ARG A 1 162 ? 9.679 4.362 6.078 1.00 54.50 162 ARG A N 1
ATOM 1242 C CA . ARG A 1 162 ? 10.291 4.968 7.263 1.00 54.50 162 ARG A CA 1
ATOM 1243 C C . ARG A 1 162 ? 9.796 6.390 7.545 1.00 54.50 162 ARG A C 1
ATOM 1245 O O . ARG A 1 162 ? 10.191 6.956 8.561 1.00 54.50 162 ARG A O 1
ATOM 1252 N N . GLN A 1 163 ? 9.004 6.987 6.648 1.00 52.62 163 GLN A N 1
ATOM 1253 C CA . GLN A 1 163 ? 8.640 8.409 6.716 1.00 52.62 163 GLN A CA 1
ATOM 1254 C C . GLN A 1 163 ? 7.541 8.709 7.749 1.00 52.62 163 GLN A C 1
ATOM 1256 O O . GLN A 1 163 ? 7.670 9.708 8.449 1.00 52.62 163 GLN A O 1
ATOM 1261 N N . ASP A 1 164 ? 6.574 7.810 7.970 1.00 54.22 164 ASP A N 1
ATOM 1262 C CA . ASP A 1 164 ? 5.530 8.017 8.995 1.00 54.22 164 ASP A CA 1
ATOM 1263 C C . ASP A 1 164 ? 5.858 7.356 10.344 1.00 54.22 164 ASP A C 1
ATOM 1265 O O . ASP A 1 164 ? 5.486 7.865 11.401 1.00 54.22 164 ASP A O 1
ATOM 1269 N N . SER A 1 165 ? 6.625 6.261 10.340 1.00 53.41 165 SER A N 1
ATOM 1270 C CA . SER A 1 165 ? 7.034 5.561 11.569 1.00 53.41 165 SER A CA 1
ATOM 1271 C C . SER A 1 165 ? 8.041 6.361 12.406 1.00 53.41 165 SER A C 1
ATOM 1273 O O . SER A 1 165 ? 8.042 6.267 13.629 1.00 53.41 165 SER A O 1
ATOM 1275 N N . GLN A 1 166 ? 8.887 7.184 11.775 1.00 53.19 166 GLN A N 1
ATOM 1276 C CA . GLN A 1 166 ? 9.823 8.054 12.500 1.00 53.19 166 GLN A CA 1
ATOM 1277 C C . GLN A 1 166 ? 9.129 9.262 13.135 1.00 53.19 166 GLN A C 1
ATOM 1279 O O . GLN A 1 166 ? 9.498 9.643 14.240 1.00 53.19 166 GLN A O 1
ATOM 1284 N N . LEU A 1 167 ? 8.107 9.830 12.487 1.00 58.97 167 LEU A N 1
ATOM 1285 C CA . LEU A 1 167 ? 7.289 10.890 13.084 1.00 58.97 167 LEU A CA 1
ATOM 1286 C C . LEU A 1 167 ? 6.470 10.356 14.265 1.00 58.97 167 LEU A C 1
ATOM 1288 O O . LEU A 1 167 ? 6.392 11.014 15.298 1.00 58.97 167 LEU A O 1
ATOM 1292 N N . PHE A 1 168 ? 5.934 9.138 14.159 1.00 57.31 168 PHE A N 1
ATOM 1293 C CA . PHE A 1 168 ? 5.186 8.520 15.252 1.00 57.31 168 PHE A CA 1
ATOM 1294 C C . PHE A 1 168 ? 6.067 8.187 16.468 1.00 57.31 168 PHE A C 1
ATOM 1296 O O . PHE A 1 168 ? 5.686 8.487 17.597 1.00 57.31 168 PHE A O 1
ATOM 1303 N N . ASN A 1 169 ? 7.283 7.671 16.253 1.00 53.78 169 ASN A N 1
ATOM 1304 C CA . ASN A 1 169 ? 8.231 7.431 17.347 1.00 53.78 169 ASN A CA 1
ATOM 1305 C C . ASN A 1 169 ? 8.638 8.723 18.074 1.00 53.78 169 ASN A C 1
ATOM 1307 O O . ASN A 1 169 ? 8.981 8.668 19.248 1.00 53.78 169 ASN A O 1
ATOM 1311 N N . VAL A 1 170 ? 8.609 9.882 17.407 1.00 57.66 170 VAL A N 1
ATOM 1312 C CA . VAL A 1 170 ? 8.882 11.174 18.057 1.00 57.66 170 VAL A CA 1
ATOM 1313 C C . VAL A 1 170 ? 7.691 11.629 18.906 1.00 57.66 170 VAL A C 1
ATOM 1315 O O . VAL A 1 170 ? 7.901 12.050 20.037 1.00 57.66 170 VAL A O 1
ATOM 1318 N N . ILE A 1 171 ? 6.456 11.472 18.416 1.00 57.19 171 ILE A N 1
ATOM 1319 C CA . ILE A 1 171 ? 5.240 11.935 19.112 1.00 57.19 171 ILE A CA 1
ATOM 1320 C C . ILE A 1 171 ? 4.943 11.096 20.366 1.00 57.19 171 ILE A C 1
ATOM 1322 O O . ILE A 1 171 ? 4.557 11.645 21.391 1.00 57.19 171 ILE A O 1
ATOM 1326 N N . VAL A 1 172 ? 5.163 9.777 20.323 1.00 56.31 172 VAL A N 1
ATOM 1327 C CA . VAL A 1 172 ? 4.947 8.905 21.497 1.00 56.31 172 VAL A CA 1
ATOM 1328 C C . VAL A 1 172 ? 5.985 9.164 22.599 1.00 56.31 172 VAL A C 1
ATOM 1330 O O . VAL A 1 172 ? 5.687 8.996 23.776 1.00 56.31 172 VAL A O 1
ATOM 1333 N N . ASN A 1 173 ? 7.181 9.639 22.241 1.00 50.38 173 ASN A N 1
ATOM 1334 C CA . ASN A 1 173 ? 8.247 9.929 23.202 1.00 50.38 173 ASN A CA 1
ATOM 1335 C C . ASN A 1 173 ? 8.074 11.273 23.941 1.00 50.38 173 ASN A C 1
ATOM 1337 O O . ASN A 1 173 ? 8.751 11.489 24.945 1.00 50.38 173 ASN A O 1
ATOM 1341 N N . GLU A 1 174 ? 7.202 12.180 23.481 1.00 46.00 174 GLU A N 1
ATOM 1342 C CA . GLU A 1 174 ? 6.972 13.482 24.138 1.00 46.00 174 GL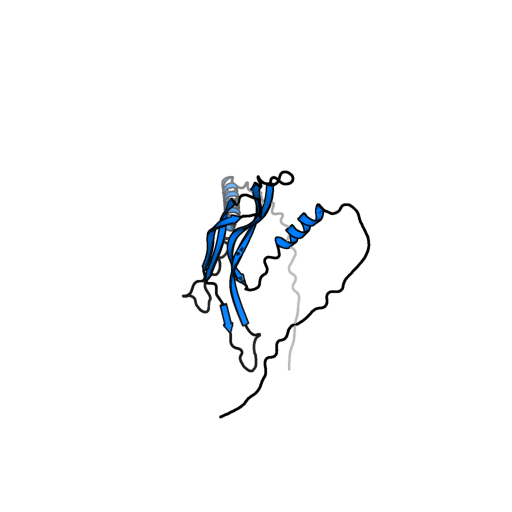U A CA 1
ATOM 1343 C C . GLU A 1 174 ? 6.087 13.390 25.395 1.00 46.00 174 GLU A C 1
ATOM 1345 O O . GLU A 1 174 ? 6.121 14.302 26.222 1.00 46.00 174 GLU A O 1
ATOM 1350 N N . GLU A 1 175 ? 5.345 12.294 25.593 1.00 44.00 175 GLU A N 1
ATOM 1351 C CA . GLU A 1 175 ? 4.398 12.158 26.714 1.00 44.00 175 GLU A CA 1
ATOM 1352 C C . GLU A 1 175 ? 4.994 11.463 27.962 1.00 44.00 175 GLU A C 1
ATOM 1354 O O . GLU A 1 175 ? 4.418 11.549 29.044 1.00 44.00 175 GLU A O 1
ATOM 1359 N N . GLU A 1 176 ? 6.183 10.848 27.864 1.00 40.50 176 GLU A N 1
ATOM 1360 C CA . GLU A 1 176 ? 6.825 10.098 28.968 1.00 40.50 176 GLU A CA 1
ATOM 1361 C C . GLU A 1 176 ? 8.068 10.772 29.590 1.00 40.50 176 GLU A C 1
ATOM 1363 O O . GLU A 1 176 ? 8.771 10.176 30.406 1.00 40.50 176 GLU A O 1
ATOM 1368 N N . ALA A 1 177 ? 8.357 12.036 29.269 1.00 38.09 177 ALA A N 1
ATOM 1369 C CA . ALA A 1 177 ? 9.527 12.732 29.809 1.00 38.09 177 ALA A CA 1
ATOM 1370 C C . ALA A 1 177 ? 9.200 13.577 31.058 1.00 38.09 177 ALA A C 1
ATOM 1372 O O . ALA A 1 177 ? 9.284 14.806 31.035 1.00 38.09 177 ALA A O 1
ATOM 1373 N N . SER A 1 178 ? 8.896 12.924 32.186 1.00 29.77 178 SER A N 1
ATOM 1374 C CA . SER A 1 178 ? 8.982 13.557 33.511 1.00 29.77 178 SER A CA 1
ATOM 1375 C C . SER A 1 178 ? 9.926 12.805 34.457 1.00 29.77 178 SER A C 1
ATOM 1377 O O . SER A 1 178 ? 9.566 11.785 35.034 1.00 29.77 178 SER A O 1
ATOM 1379 N N . ALA A 1 179 ? 11.082 13.445 34.661 1.00 32.03 179 ALA A N 1
ATOM 1380 C CA . ALA A 1 179 ? 12.064 13.331 35.744 1.00 32.03 179 ALA A CA 1
ATOM 1381 C C . ALA A 1 179 ? 13.041 12.126 35.773 1.00 32.03 179 ALA A C 1
ATOM 1383 O O . ALA A 1 179 ? 12.699 11.024 35.360 1.00 32.03 179 ALA A O 1
ATOM 1384 N N . PRO A 1 180 ? 14.295 12.360 36.225 1.00 40.00 180 PRO A N 1
ATOM 1385 C CA . PRO A 1 180 ? 15.472 11.630 35.759 1.00 40.00 180 PRO A CA 1
ATOM 13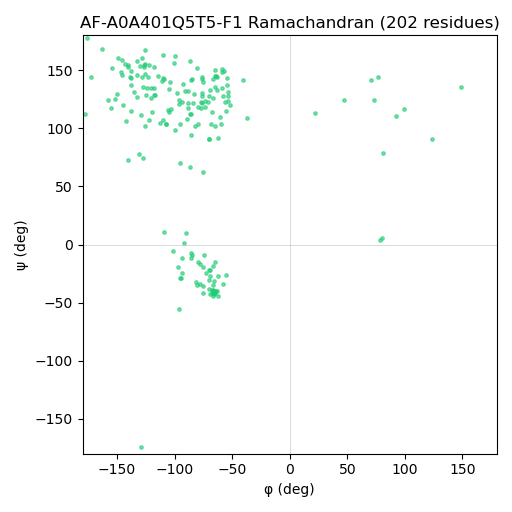86 C C . PRO A 1 180 ? 16.061 10.702 36.825 1.00 40.00 180 PRO A C 1
ATOM 1388 O O . PRO A 1 180 ? 16.194 11.111 37.974 1.00 40.00 180 PRO A O 1
ATOM 1391 N N . GLU A 1 181 ? 16.566 9.535 36.425 1.00 27.20 181 GLU A N 1
ATOM 1392 C CA . GLU A 1 181 ? 17.626 8.857 37.176 1.00 27.20 181 GLU A CA 1
ATOM 1393 C C . GLU A 1 181 ? 18.696 8.259 36.258 1.00 27.20 181 GLU A C 1
ATOM 1395 O O . GLU A 1 181 ? 18.500 7.959 35.083 1.00 27.20 181 GLU A O 1
ATOM 1400 N N . LEU A 1 182 ? 19.886 8.238 36.837 1.00 32.56 182 LEU A N 1
ATOM 1401 C CA . LEU A 1 182 ? 21.207 8.167 36.249 1.00 32.56 182 LEU A CA 1
ATOM 1402 C C . LEU A 1 182 ? 21.631 6.705 35.992 1.00 32.56 182 LEU A C 1
ATOM 1404 O O . LEU A 1 182 ? 21.252 5.812 36.741 1.00 32.56 182 LEU A O 1
ATOM 1408 N N . VAL A 1 183 ? 22.581 6.539 35.060 1.00 30.00 183 VAL A N 1
ATOM 1409 C CA . VAL A 1 183 ? 23.544 5.419 34.902 1.00 30.00 183 VAL A CA 1
ATOM 1410 C C . VAL A 1 183 ? 23.208 4.330 33.868 1.00 30.00 183 VAL A C 1
ATOM 1412 O O . VAL A 1 183 ? 22.335 3.495 34.061 1.00 30.00 183 VAL A O 1
ATOM 1415 N N . GLY A 1 184 ? 24.083 4.241 32.853 1.00 29.06 184 GLY A N 1
ATOM 1416 C CA . GLY A 1 184 ? 24.599 2.957 32.358 1.00 29.06 184 GLY A CA 1
ATOM 1417 C C . GLY A 1 184 ? 24.389 2.654 30.873 1.00 29.06 184 GLY A C 1
ATOM 1418 O O . GLY A 1 184 ? 23.416 2.007 30.508 1.00 29.06 184 GLY A O 1
ATOM 1419 N N . SER A 1 185 ? 25.351 3.030 30.021 1.00 39.25 185 SER A N 1
ATOM 1420 C CA . SER A 1 185 ? 25.485 2.494 28.654 1.00 39.25 185 SER A CA 1
ATOM 1421 C C . SER A 1 185 ? 25.621 0.968 28.643 1.00 39.25 185 SER A C 1
ATOM 1423 O O . SER A 1 185 ? 26.331 0.415 29.487 1.00 39.25 185 SER A O 1
ATOM 1425 N N . PRO A 1 186 ? 25.134 0.309 27.579 1.00 34.12 186 PRO A N 1
ATOM 1426 C CA . PRO A 1 186 ? 25.906 -0.779 26.986 1.00 34.12 186 PRO A CA 1
ATOM 1427 C C . PRO A 1 186 ? 26.098 -0.622 25.473 1.00 34.12 186 PRO A C 1
ATOM 1429 O O . PRO A 1 186 ? 25.243 -0.140 24.735 1.00 34.12 186 PRO A O 1
ATOM 1432 N N . GLN A 1 187 ? 27.281 -1.048 25.040 1.00 31.66 187 GLN A N 1
ATOM 1433 C CA . GLN A 1 187 ? 27.752 -1.069 23.664 1.00 31.66 187 GLN A CA 1
ATOM 1434 C C . GLN A 1 187 ? 26.971 -2.057 22.788 1.00 31.66 187 GLN A C 1
ATOM 1436 O O . GLN A 1 187 ? 26.671 -3.171 23.210 1.00 31.66 187 GLN A O 1
ATOM 1441 N N . ILE A 1 188 ? 26.725 -1.665 21.536 1.00 32.06 188 ILE A N 1
ATOM 1442 C CA . ILE A 1 188 ? 26.215 -2.539 20.476 1.00 32.06 188 ILE A CA 1
ATOM 1443 C C . ILE A 1 188 ? 27.413 -3.240 19.822 1.00 32.06 188 ILE A C 1
ATOM 1445 O O . ILE A 1 188 ? 28.236 -2.599 19.169 1.00 32.06 188 ILE A O 1
ATOM 1449 N N . VAL A 1 189 ? 27.509 -4.556 20.005 1.00 29.69 189 VAL A N 1
ATOM 1450 C CA . VAL A 1 189 ? 28.393 -5.443 19.236 1.00 29.69 189 VAL A CA 1
ATOM 1451 C C . VAL A 1 189 ? 27.617 -5.909 18.003 1.00 29.69 189 VAL A C 1
ATOM 1453 O O . VAL A 1 189 ? 26.587 -6.567 18.133 1.00 29.69 189 VAL A O 1
ATOM 1456 N N . HIS A 1 190 ? 28.099 -5.559 16.810 1.00 31.77 190 HIS A N 1
ATOM 1457 C CA . HIS A 1 190 ? 27.629 -6.136 15.549 1.00 31.77 190 HIS A CA 1
ATOM 1458 C C . HIS A 1 190 ? 28.109 -7.590 15.447 1.00 31.77 190 HIS A C 1
ATOM 1460 O O . HIS A 1 190 ? 29.312 -7.839 15.491 1.00 31.77 190 HIS A O 1
ATOM 1466 N N . HIS A 1 191 ? 27.182 -8.534 15.284 1.00 30.91 191 HIS A N 1
ATOM 1467 C CA . HIS A 1 191 ? 27.494 -9.902 14.879 1.00 30.91 191 HIS A CA 1
ATOM 1468 C C . HIS A 1 191 ? 27.027 -10.085 13.429 1.00 30.91 191 HIS A C 1
ATOM 1470 O O . HIS A 1 191 ? 25.832 -10.187 13.163 1.00 30.91 191 HIS A O 1
ATOM 1476 N N . ASP A 1 192 ? 27.978 -10.070 12.495 1.00 30.88 192 ASP A N 1
ATOM 1477 C CA . ASP A 1 192 ? 27.788 -10.564 11.130 1.00 30.88 192 ASP A CA 1
ATOM 1478 C C . ASP A 1 192 ? 27.819 -12.098 11.173 1.00 30.88 192 ASP A C 1
ATOM 1480 O O . ASP A 1 192 ? 28.800 -12.696 11.623 1.00 30.88 192 ASP A O 1
ATOM 1484 N N . GLU A 1 193 ? 26.748 -12.744 10.718 1.00 30.84 193 GLU A N 1
ATOM 1485 C CA . GLU A 1 193 ? 26.697 -14.194 10.545 1.00 30.84 193 GLU A CA 1
ATOM 1486 C C . GLU A 1 193 ? 26.922 -14.531 9.065 1.00 30.84 193 GLU A C 1
ATOM 1488 O O . GLU A 1 193 ? 26.018 -14.451 8.235 1.00 30.84 193 GLU A O 1
ATOM 1493 N N . GLN A 1 194 ? 28.161 -14.902 8.726 1.00 31.77 194 GLN A N 1
ATOM 1494 C CA . GLN A 1 194 ? 28.470 -15.608 7.484 1.00 31.77 194 GLN A CA 1
ATOM 1495 C C . GLN A 1 194 ? 28.515 -17.109 7.764 1.00 31.77 194 GLN A C 1
ATOM 1497 O O . GLN A 1 194 ? 29.497 -17.626 8.299 1.00 31.77 194 GLN A O 1
ATOM 1502 N N . VAL A 1 195 ? 27.467 -17.830 7.367 1.00 31.48 195 VAL A N 1
ATOM 1503 C CA . VAL A 1 195 ? 27.502 -19.295 7.319 1.00 31.48 195 VAL A CA 1
ATOM 1504 C C . VAL A 1 195 ? 28.177 -19.723 6.018 1.00 31.48 195 VAL A C 1
ATOM 1506 O O . VAL A 1 195 ? 27.581 -19.722 4.942 1.00 31.48 195 VAL A O 1
ATOM 1509 N N . ALA A 1 196 ? 29.447 -20.109 6.133 1.00 31.14 196 ALA A N 1
ATOM 1510 C CA . ALA A 1 196 ? 30.148 -20.898 5.135 1.00 31.14 196 A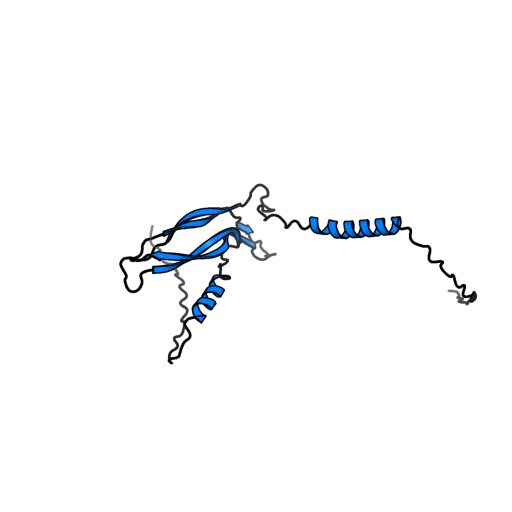LA A CA 1
ATOM 1511 C C . ALA A 1 196 ? 29.760 -22.378 5.297 1.00 31.14 196 ALA A C 1
ATOM 1513 O O . ALA A 1 196 ? 30.046 -22.990 6.323 1.00 31.14 196 ALA A O 1
ATOM 1514 N N . LEU A 1 197 ? 29.156 -22.976 4.269 1.00 30.91 197 LEU A N 1
ATOM 1515 C CA . LEU A 1 197 ? 28.992 -24.427 4.158 1.00 30.91 197 LEU A CA 1
ATOM 1516 C C . LEU A 1 197 ? 29.941 -24.955 3.078 1.00 30.91 197 LEU A C 1
ATOM 1518 O O . LEU A 1 197 ? 29.707 -24.805 1.880 1.00 30.91 197 LEU A O 1
ATOM 1522 N N . LYS A 1 198 ? 31.037 -25.576 3.530 1.00 34.53 198 LYS A N 1
ATOM 1523 C CA . LYS A 1 198 ? 31.915 -26.438 2.730 1.00 34.53 198 LYS A CA 1
ATOM 1524 C C . LYS A 1 198 ? 32.308 -27.675 3.547 1.00 34.53 198 LYS A C 1
ATOM 1526 O O . LYS A 1 198 ? 33.049 -27.568 4.518 1.00 34.53 198 LYS A O 1
ATOM 1531 N N . HIS A 1 199 ? 31.865 -28.840 3.090 1.00 30.34 199 HIS A N 1
ATOM 1532 C CA . HIS A 1 199 ? 32.485 -30.159 3.289 1.00 30.34 199 HIS A CA 1
ATOM 1533 C C . HIS A 1 199 ? 31.995 -31.014 2.100 1.00 30.34 199 HIS A C 1
ATOM 1535 O O . HIS A 1 199 ? 30.797 -31.024 1.845 1.00 30.34 199 HIS A O 1
ATOM 1541 N N . GLY A 1 200 ? 32.816 -31.540 1.179 1.00 32.19 200 GLY A N 1
ATOM 1542 C CA . GLY A 1 200 ? 33.925 -32.484 1.392 1.00 32.19 200 GLY A CA 1
ATOM 1543 C C . GLY A 1 200 ? 33.330 -33.896 1.517 1.00 32.19 200 GLY A C 1
ATOM 1544 O O . GLY A 1 200 ? 32.866 -34.215 2.597 1.00 32.19 200 GLY A O 1
ATOM 1545 N N . ARG A 1 201 ? 32.970 -34.559 0.403 1.00 36.66 201 ARG A N 1
ATOM 1546 C CA . ARG A 1 201 ? 33.721 -35.597 -0.355 1.00 36.66 201 ARG A CA 1
ATOM 1547 C C . ARG A 1 201 ? 33.786 -36.962 0.351 1.00 36.66 201 ARG A C 1
ATOM 1549 O O . ARG A 1 201 ? 34.319 -37.003 1.444 1.00 36.66 201 ARG A O 1
ATOM 1556 N N . GLU A 1 202 ? 33.335 -37.999 -0.373 1.00 40.22 202 GLU A N 1
ATOM 1557 C CA . GLU A 1 202 ? 33.633 -39.462 -0.365 1.00 40.22 202 GLU A CA 1
ATOM 1558 C C . GLU A 1 202 ? 32.321 -40.170 -0.795 1.00 40.22 202 GLU A C 1
ATOM 1560 O O . GLU A 1 202 ? 31.260 -39.731 -0.365 1.00 40.22 202 GLU A O 1
ATOM 1565 N N . GLU A 1 203 ? 32.201 -41.170 -1.671 1.00 40.91 203 GLU A N 1
ATOM 1566 C CA . GLU A 1 203 ? 33.056 -42.022 -2.511 1.00 40.91 203 GLU A CA 1
ATOM 1567 C C . GLU A 1 203 ? 32.138 -42.681 -3.584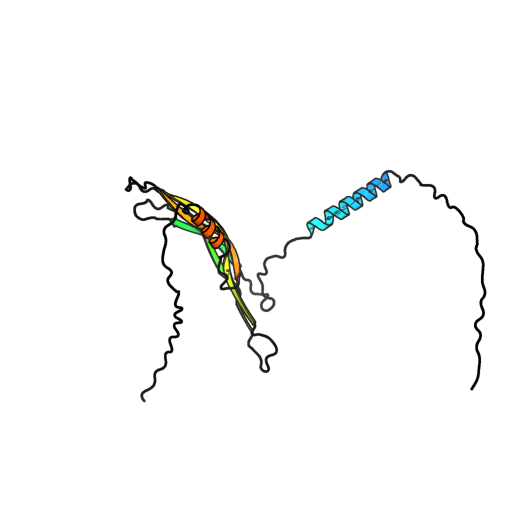 1.00 40.91 203 GLU A C 1
ATOM 1569 O O . GLU A 1 203 ? 30.915 -42.642 -3.435 1.00 40.91 203 GLU A O 1
ATOM 1574 N N . GLU A 1 204 ? 32.759 -43.307 -4.596 1.00 37.56 204 GLU A N 1
ATOM 1575 C CA . GLU A 1 204 ? 32.213 -44.117 -5.721 1.00 37.56 204 GLU A CA 1
ATOM 1576 C C . GLU A 1 204 ? 31.817 -43.402 -7.031 1.00 37.56 204 GLU A C 1
ATOM 1578 O O . GLU A 1 204 ? 30.857 -42.598 -7.070 1.00 37.56 204 GLU A O 1
#

InterPro domains:
  IPR004133 DAN [PF03045] (65-156)
  IPR006207 Cystine knot, C-terminal [SM00041] (71-158)
  IPR029034 Cystine-knot cytokine [G3DSA:2.10.90.10] (51-166)